Protein AF-0000000084341603 (afdb_homodimer)

Radius of gyration: 20.17 Å; Cα contacts (8 Å, |Δi|>4): 749; chains: 2; bounding box: 45×71×49 Å

Solvent-accessible surface area (backbone atoms only — not comparable to full-atom values): 16277 Å² total; per-residue (Å²): 129,76,75,83,74,73,75,89,76,68,25,44,32,29,79,74,38,43,64,69,41,69,53,69,41,72,71,48,67,40,41,67,65,55,53,53,49,48,29,68,70,27,48,45,77,47,55,56,56,71,34,63,64,50,15,45,74,72,68,41,97,49,43,42,48,58,64,64,56,54,49,42,38,48,51,6,40,51,51,66,68,34,54,38,40,92,20,58,73,45,71,46,32,33,40,35,36,50,68,37,91,43,40,56,67,39,34,35,32,40,42,40,31,27,70,35,48,44,73,48,94,56,81,38,29,15,39,35,30,34,48,36,38,29,25,36,79,84,67,48,52,28,33,38,34,39,42,36,32,36,21,26,29,89,71,37,128,128,76,76,84,74,72,74,89,77,68,25,45,32,31,78,74,38,43,64,70,41,68,54,68,42,72,70,49,66,41,42,67,66,56,54,52,50,49,29,69,71,28,48,47,77,47,54,54,56,71,33,63,64,51,15,45,74,72,69,43,98,50,44,42,49,57,64,64,56,54,50,41,39,49,50,6,40,52,51,65,67,34,54,39,39,94,19,59,73,44,71,46,32,32,41,36,37,49,68,40,90,44,40,56,66,39,33,36,32,40,42,39,32,27,71,35,49,44,72,49,95,56,82,38,30,15,38,35,28,32,48,34,37,30,25,37,80,85,67,49,53,27,33,38,34,39,41,35,32,36,21,27,28,90,71,38,128

InterPro domains:
  IPR029069 HotDog domain superfamily [SSF54637] (11-155)
  IPR039569 FAS1-like, dehydratase domain region [PF13452] (19-144)
  IPR052342 Mesaconyl-CoA Hydratase/Beta-methylmalyl-CoA Dehydratase [PTHR43664] (10-151)

Structure (mmCIF, N/CA/C/O backbone):
data_AF-0000000084341603-model_v1
#
loop_
_entity.id
_entity.type
_entity.pdbx_description
1 polymer 'Acyl dehydratase'
#
loop_
_atom_site.group_PDB
_atom_site.id
_atom_site.type_symbol
_atom_site.label_atom_id
_atom_site.label_alt_id
_atom_site.label_comp_id
_atom_site.label_asym_id
_atom_site.label_entity_id
_atom_site.label_seq_id
_atom_site.pdbx_PDB_ins_code
_atom_site.Cartn_x
_atom_site.Cartn_y
_atom_site.Cartn_z
_atom_site.occupancy
_atom_site.B_iso_or_equiv
_atom_site.auth_seq_id
_atom_site.auth_comp_id
_atom_site.auth_asym_id
_atom_site.auth_atom_id
_atom_site.pdbx_PDB_model_num
ATOM 1 N N . MET A 1 1 ? 3.973 39.594 4.574 1 38.72 1 MET A N 1
ATOM 2 C CA . MET A 1 1 ? 2.545 39.75 4.848 1 38.72 1 MET A CA 1
ATOM 3 C C . MET A 1 1 ? 1.809 38.438 4.621 1 38.72 1 MET A C 1
ATOM 5 O O . MET A 1 1 ? 2.021 37.75 3.609 1 38.72 1 MET A O 1
ATOM 9 N N . SER A 1 2 ? 1.443 37.688 5.637 1 49.09 2 SER A N 1
ATOM 10 C CA . SER A 1 2 ? 0.646 36.438 5.617 1 49.09 2 SER A CA 1
ATOM 11 C C . SER A 1 2 ? -0.543 36.594 4.672 1 49.09 2 SER A C 1
ATOM 13 O O . SER A 1 2 ? -1.309 37.562 4.758 1 49.09 2 SER A O 1
ATOM 15 N N . SER A 1 3 ? -0.569 36.438 3.438 1 59.69 3 SER A N 1
ATOM 16 C CA . SER A 1 3 ? -1.76 36.75 2.652 1 59.69 3 SER A CA 1
ATOM 17 C C . SER A 1 3 ? -3.031 36.375 3.406 1 59.69 3 SER A C 1
ATOM 19 O O . SER A 1 3 ? -3.027 35.438 4.219 1 59.69 3 SER A O 1
ATOM 21 N N . GLY A 1 4 ? -3.633 37.406 3.977 1 69.31 4 GLY A N 1
ATOM 22 C CA . GLY A 1 4 ? -4.797 37.594 4.832 1 69.31 4 GLY A CA 1
ATOM 23 C C . GLY A 1 4 ? -5.895 36.594 4.543 1 69.31 4 GLY A C 1
ATOM 24 O O . GLY A 1 4 ? -6.844 36.438 5.32 1 69.31 4 GLY A O 1
ATOM 25 N N . VAL A 1 5 ? -5.906 36.031 3.33 1 84.5 5 VAL A N 1
ATOM 26 C CA . VAL A 1 5 ? -7.047 35.125 3.102 1 84.5 5 VAL A CA 1
ATOM 27 C C . VAL A 1 5 ? -6.691 33.719 3.508 1 84.5 5 VAL A C 1
ATOM 29 O O . VAL A 1 5 ? -5.82 33.094 2.898 1 84.5 5 VAL A O 1
ATOM 32 N N . PRO A 1 6 ? -7.199 33.156 4.527 1 82 6 PRO A N 1
ATOM 33 C CA . PRO A 1 6 ? -6.859 31.828 5.02 1 82 6 PRO A CA 1
ATOM 34 C C . PRO A 1 6 ? -7.449 30.703 4.156 1 82 6 PRO A C 1
ATOM 36 O O . PRO A 1 6 ? -8.406 30.938 3.416 1 82 6 PRO A O 1
ATOM 39 N N . HIS A 1 7 ? -6.754 29.547 4.172 1 83.56 7 HIS A N 1
ATOM 40 C CA . HIS A 1 7 ? -7.406 28.359 3.633 1 83.56 7 HIS A CA 1
ATOM 41 C C . HIS A 1 7 ? -8.664 28.016 4.426 1 83.56 7 HIS A C 1
ATOM 43 O O . HIS A 1 7 ? -8.711 28.219 5.641 1 83.56 7 HIS A O 1
ATOM 49 N N . LEU A 1 8 ? -9.594 27.484 3.689 1 84.38 8 LEU A N 1
ATOM 50 C CA . LEU A 1 8 ? -10.852 27.125 4.336 1 84.38 8 LEU A CA 1
ATOM 51 C C . LEU A 1 8 ? -10.672 25.953 5.293 1 84.38 8 LEU A C 1
ATOM 53 O O . LEU A 1 8 ? -11.188 25.969 6.41 1 84.38 8 LEU A O 1
ATOM 57 N N . ALA A 1 9 ? -9.984 24.891 4.746 1 81.5 9 ALA A N 1
ATOM 58 C CA . ALA A 1 9 ? -9.797 23.688 5.555 1 81.5 9 ALA A CA 1
ATOM 59 C C . ALA A 1 9 ? -8.383 23.625 6.121 1 81.5 9 ALA A C 1
ATOM 61 O O . ALA A 1 9 ? -7.414 23.906 5.418 1 81.5 9 ALA A O 1
ATOM 62 N N . LYS A 1 10 ? -8.359 23.484 7.465 1 85.06 10 LYS A N 1
ATOM 63 C CA . LYS A 1 10 ? -7.105 23.188 8.156 1 85.06 10 LYS A CA 1
ATOM 64 C C . LYS A 1 10 ? -7.18 21.828 8.867 1 85.06 10 LYS A C 1
ATOM 66 O O . LYS A 1 10 ? -8.133 21.562 9.602 1 85.06 10 LYS A O 1
ATOM 71 N N . GLY A 1 11 ? -6.277 21.031 8.547 1 93.06 11 GLY A N 1
ATOM 72 C CA . GLY A 1 11 ? -6.25 19.719 9.172 1 93.06 11 GLY A CA 1
ATOM 73 C C . GLY A 1 11 ? -6.102 19.781 10.68 1 93.06 11 GLY A C 1
ATOM 74 O O . GLY A 1 11 ? -5.93 20.859 11.25 1 93.06 11 GLY A O 1
ATOM 75 N N . LEU A 1 12 ? -6.301 18.734 11.281 1 95.62 12 LEU A N 1
ATOM 76 C CA . LEU A 1 12 ? -6.203 18.609 12.727 1 95.62 12 LEU A CA 1
ATOM 77 C C . LEU A 1 12 ? -4.766 18.328 13.156 1 95.62 12 LEU A C 1
ATOM 79 O O . LEU A 1 12 ? -4.027 17.641 12.445 1 95.62 12 LEU A O 1
ATOM 83 N N . THR A 1 13 ? -4.395 18.922 14.297 1 96.75 13 THR A N 1
ATOM 84 C CA . THR A 1 13 ? -3.139 18.516 14.914 1 96.75 13 THR A CA 1
ATOM 85 C C . THR A 1 13 ? -3.279 17.172 15.609 1 96.75 13 THR A C 1
ATOM 87 O O . THR A 1 13 ? -4.391 16.641 15.742 1 96.75 13 THR A O 1
ATOM 90 N N . TRP A 1 14 ? -2.082 16.594 15.984 1 97.19 14 TRP A N 1
ATOM 91 C CA . TRP A 1 14 ? -2.182 15.305 16.656 1 97.19 14 TRP A CA 1
ATOM 92 C C . TRP A 1 14 ? -2.963 15.43 17.969 1 97.19 14 TRP A C 1
ATOM 94 O O . TRP A 1 14 ? -3.711 14.523 18.328 1 97.19 14 TRP A O 1
ATOM 104 N N . GLU A 1 15 ? -2.891 16.562 18.672 1 97.31 15 GLU A N 1
ATOM 105 C CA . GLU A 1 15 ? -3.627 16.797 19.906 1 97.31 15 GLU A CA 1
ATOM 106 C C . GLU A 1 15 ? -5.133 16.797 19.672 1 97.31 15 GLU A C 1
ATOM 108 O O . GLU A 1 15 ? -5.91 16.422 20.547 1 97.31 15 GLU A O 1
ATOM 113 N N . ASP A 1 16 ? -5.531 17.188 18.547 1 97.44 16 ASP A N 1
ATOM 114 C CA . ASP A 1 16 ? -6.945 17.266 18.188 1 97.44 16 ASP A CA 1
ATOM 115 C C . ASP A 1 16 ? -7.504 15.898 17.828 1 97.44 16 ASP A C 1
ATOM 117 O O . ASP A 1 16 ? -8.695 15.766 17.516 1 97.44 16 ASP A O 1
ATOM 121 N N . GLN A 1 17 ? -6.707 14.906 17.797 1 98.06 17 GLN A N 1
ATOM 122 C CA . GLN A 1 17 ? -7.082 13.539 17.453 1 98.06 17 GLN A CA 1
ATOM 123 C C . GLN A 1 17 ? -6.793 12.586 18.609 1 98.06 17 GLN A C 1
ATOM 125 O O . GLN A 1 17 ? -5.965 11.688 18.484 1 98.06 17 GLN A O 1
ATOM 130 N N . PRO A 1 18 ? -7.492 12.742 19.734 1 98.12 18 PRO A N 1
ATOM 131 C CA . PRO A 1 18 ? -7.23 11.867 20.891 1 98.12 18 PRO A CA 1
ATOM 132 C C . PRO A 1 18 ? -7.605 10.414 20.609 1 98.12 18 PRO A C 1
ATOM 134 O O . PRO A 1 18 ? -8.398 10.133 19.703 1 98.12 18 PRO A O 1
ATOM 137 N N . VAL A 1 19 ? -7.016 9.539 21.391 1 98.56 19 VAL A N 1
ATOM 138 C CA . VAL A 1 19 ? -7.355 8.125 21.312 1 98.56 19 VAL A CA 1
ATOM 139 C C . VAL A 1 19 ? -8.867 7.945 21.391 1 98.56 19 VAL A C 1
ATOM 141 O O . VAL A 1 19 ? -9.523 8.539 22.25 1 98.56 19 VAL A O 1
ATOM 144 N N . GLY A 1 20 ? -9.445 7.238 20.453 1 98.44 20 GLY A N 1
ATOM 145 C CA . GLY A 1 20 ? -10.883 7.023 20.422 1 98.44 20 GLY A CA 1
ATOM 146 C C . GLY A 1 20 ? -11.602 7.93 19.438 1 98.44 20 GLY A C 1
ATOM 147 O O . GLY A 1 20 ? -12.758 7.691 19.094 1 98.44 20 GLY A O 1
ATOM 148 N N . PHE A 1 21 ? -10.945 8.961 18.969 1 98.19 21 PHE A N 1
ATOM 149 C CA . PHE A 1 21 ? -11.484 9.82 17.938 1 98.19 21 PHE A CA 1
ATOM 150 C C . PHE A 1 21 ? -11.805 9.016 16.672 1 98.19 21 PHE A C 1
ATOM 152 O O . PHE A 1 21 ? -10.977 8.219 16.219 1 98.19 21 PHE A O 1
ATOM 159 N N . ARG A 1 22 ? -13.078 9.18 16.141 1 98.5 22 ARG A N 1
ATOM 160 C CA . ARG A 1 22 ? -13.523 8.383 15 1 98.5 22 ARG A CA 1
ATOM 161 C C . ARG A 1 22 ? -14.141 9.266 13.922 1 98.5 22 ARG A C 1
ATOM 163 O O . ARG A 1 22 ? -14.758 10.289 14.227 1 98.5 22 ARG A O 1
ATOM 170 N N . PHE A 1 23 ? -14 8.844 12.664 1 98.5 23 PHE A N 1
ATOM 171 C CA . PHE A 1 23 ? -14.695 9.469 11.547 1 98.5 23 PHE A CA 1
ATOM 172 C C . PHE A 1 23 ? -14.812 8.508 10.367 1 98.5 23 PHE A C 1
ATOM 174 O O . PHE A 1 23 ? -14.219 7.43 10.383 1 98.5 23 PHE A O 1
ATOM 181 N N . ARG A 1 24 ? -15.656 8.836 9.438 1 98.5 24 ARG A N 1
ATOM 182 C CA . ARG A 1 24 ? -15.828 8.062 8.219 1 98.5 24 ARG A CA 1
ATOM 183 C C . ARG A 1 24 ? -15.602 8.93 6.984 1 98.5 24 ARG A C 1
ATOM 185 O O . ARG A 1 24 ? -15.82 10.141 7.023 1 98.5 24 ARG A O 1
ATOM 192 N N . THR A 1 25 ? -15.18 8.336 5.965 1 98.5 25 THR A N 1
ATOM 193 C CA . THR A 1 25 ? -15.008 9.047 4.699 1 98.5 25 THR A CA 1
ATOM 194 C C . THR A 1 25 ? -16.281 8.992 3.873 1 98.5 25 THR A C 1
ATOM 196 O O . THR A 1 25 ? -17.219 8.258 4.203 1 98.5 25 THR A O 1
ATOM 199 N N . PHE A 1 26 ? -16.312 9.859 2.805 1 97.75 26 PHE A N 1
ATOM 200 C CA . PHE A 1 26 ? -17.266 9.562 1.731 1 97.75 26 PHE A CA 1
ATOM 201 C C . PHE A 1 26 ? -16.906 8.25 1.041 1 97.75 26 PHE A C 1
ATOM 203 O O . PHE A 1 26 ? -15.859 7.66 1.324 1 97.75 26 PHE A O 1
ATOM 210 N N . ALA A 1 27 ? -17.844 7.785 0.184 1 98.38 27 ALA A N 1
ATOM 211 C CA . ALA A 1 27 ? -17.641 6.512 -0.503 1 98.38 27 ALA A CA 1
ATOM 212 C C . ALA A 1 27 ? -17.359 6.73 -1.986 1 98.38 27 ALA A C 1
ATOM 214 O O . ALA A 1 27 ? -17.688 7.777 -2.543 1 98.38 27 ALA A O 1
ATOM 215 N N . ARG A 1 28 ? -16.672 5.73 -2.586 1 98.06 28 ARG A N 1
ATOM 216 C CA . ARG A 1 28 ? -16.484 5.727 -4.031 1 98.06 28 ARG A CA 1
ATOM 217 C C . ARG A 1 28 ? -16.578 4.312 -4.594 1 98.06 28 ARG A C 1
ATOM 219 O O . ARG A 1 28 ? -16.234 3.342 -3.914 1 98.06 28 ARG A O 1
ATOM 226 N N . THR A 1 29 ? -17.031 4.254 -5.809 1 98.75 29 THR A N 1
ATOM 227 C CA . THR A 1 29 ? -17.047 2.986 -6.527 1 98.75 29 THR A CA 1
ATOM 228 C C . THR A 1 29 ? -15.742 2.764 -7.281 1 98.75 29 THR A C 1
ATOM 230 O O . THR A 1 29 ? -15.227 3.682 -7.922 1 98.75 29 THR A O 1
ATOM 233 N N . ILE A 1 30 ? -15.133 1.582 -7.125 1 98.44 30 ILE A N 1
ATOM 234 C CA . ILE A 1 30 ? -13.945 1.201 -7.891 1 98.44 30 ILE A CA 1
ATOM 235 C C . ILE A 1 30 ? -14.359 0.74 -9.289 1 98.44 30 ILE A C 1
ATOM 237 O O . ILE A 1 30 ? -15.109 -0.229 -9.43 1 98.44 30 ILE A O 1
ATOM 241 N N . THR A 1 31 ? -13.812 1.358 -10.266 1 97.69 31 THR A N 1
ATOM 242 C CA . THR A 1 31 ? -14.211 1.06 -11.641 1 97.69 31 THR A CA 1
ATOM 243 C C . THR A 1 31 ? -13.141 0.245 -12.352 1 97.69 31 THR A C 1
ATOM 245 O O . THR A 1 31 ? -12.031 0.078 -11.836 1 97.69 31 THR A O 1
ATOM 248 N N . GLU A 1 32 ? -13.578 -0.245 -13.555 1 95.81 32 GLU A N 1
ATOM 249 C CA . GLU A 1 32 ? -12.602 -0.92 -14.398 1 95.81 32 GLU A CA 1
ATOM 250 C C . GLU A 1 32 ? -11.477 0.029 -14.805 1 95.81 32 GLU A C 1
ATOM 252 O O . GLU A 1 32 ? -10.32 -0.385 -14.938 1 95.81 32 GLU A O 1
ATOM 257 N N . THR A 1 33 ? -11.828 1.276 -15.023 1 96.88 33 THR A N 1
ATOM 258 C CA . THR A 1 33 ? -10.828 2.281 -15.375 1 96.88 33 THR A CA 1
ATOM 259 C C . THR A 1 33 ? -9.789 2.416 -14.266 1 96.88 33 THR A C 1
ATOM 261 O O . THR A 1 33 ? -8.594 2.543 -14.547 1 96.88 33 THR A O 1
ATOM 264 N N . ASP A 1 34 ? -10.219 2.371 -13 1 97.38 34 ASP A N 1
ATOM 265 C CA . ASP A 1 34 ? -9.281 2.42 -11.883 1 97.38 34 ASP A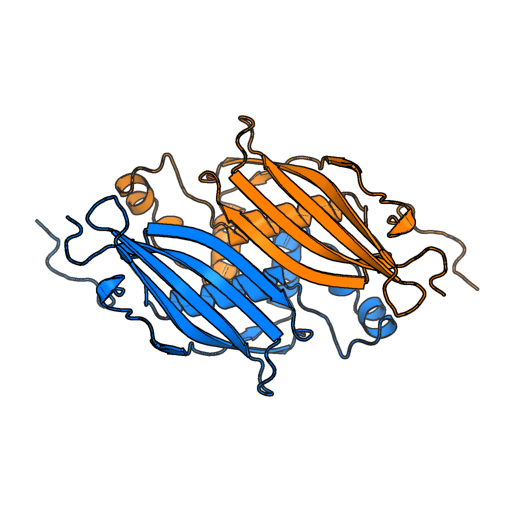 CA 1
ATOM 266 C C . ASP A 1 34 ? -8.281 1.271 -11.953 1 97.38 34 ASP A C 1
ATOM 268 O O . ASP A 1 34 ? -7.074 1.479 -11.789 1 97.38 34 ASP A O 1
ATOM 272 N N . LEU A 1 35 ? -8.781 0.099 -12.188 1 96.56 35 LEU A N 1
ATOM 273 C CA . LEU A 1 35 ? -7.945 -1.093 -12.25 1 96.56 35 LEU A CA 1
ATOM 274 C C . LEU A 1 35 ? -6.945 -0.996 -13.398 1 96.56 35 LEU A C 1
ATOM 276 O O . LEU A 1 35 ? -5.75 -1.221 -13.211 1 96.56 35 LEU A O 1
ATOM 280 N N . VAL A 1 36 ? -7.418 -0.621 -14.57 1 95.81 36 VAL A N 1
ATOM 281 C CA . VAL A 1 36 ? -6.562 -0.561 -15.75 1 95.81 36 VAL A CA 1
ATOM 282 C C . VAL A 1 36 ? -5.504 0.524 -15.57 1 95.81 36 VAL A C 1
ATOM 284 O O . VAL A 1 36 ? -4.34 0.328 -15.93 1 95.81 36 VAL A O 1
ATOM 287 N N . ASN A 1 37 ? -5.898 1.646 -15.031 1 96.75 37 ASN A N 1
ATOM 288 C CA . ASN A 1 37 ? -4.934 2.711 -14.766 1 96.75 37 ASN A CA 1
ATOM 289 C C . ASN A 1 37 ? -3.883 2.275 -13.75 1 96.75 37 ASN A C 1
ATOM 291 O O . ASN A 1 37 ? -2.709 2.629 -13.875 1 96.75 37 ASN A O 1
ATOM 295 N N . TYR A 1 38 ? -4.324 1.531 -12.766 1 97.06 38 TYR A N 1
ATOM 296 C CA . TYR A 1 38 ? -3.391 1.02 -11.766 1 97.06 38 TYR A CA 1
ATOM 297 C C . TYR A 1 38 ? -2.373 0.082 -12.406 1 97.06 38 TYR A C 1
ATOM 299 O O . TYR A 1 38 ? -1.177 0.163 -12.109 1 97.06 38 TYR A O 1
ATOM 307 N N . VAL A 1 39 ? -2.84 -0.785 -13.234 1 94.56 39 VAL A N 1
ATOM 308 C CA . VAL A 1 39 ? -1.968 -1.737 -13.914 1 94.56 39 VAL A CA 1
ATOM 309 C C . VAL A 1 39 ? -0.99 -0.989 -14.82 1 94.56 39 VAL A C 1
ATOM 311 O O . VAL A 1 39 ? 0.204 -1.297 -14.844 1 94.56 39 VAL A O 1
ATOM 314 N N . ALA A 1 40 ? -1.503 -0.004 -15.508 1 94.44 40 ALA A N 1
ATOM 315 C CA . ALA A 1 40 ? -0.654 0.792 -16.391 1 94.44 40 ALA A CA 1
ATOM 316 C C . ALA A 1 40 ? 0.406 1.55 -15.594 1 94.44 40 ALA A C 1
ATOM 318 O O . ALA A 1 40 ? 1.556 1.656 -16.031 1 94.44 40 ALA A O 1
ATOM 319 N N . LEU A 1 41 ? 0.017 2.02 -14.492 1 96.31 41 LEU A N 1
ATOM 320 C CA . LEU A 1 41 ? 0.896 2.807 -13.633 1 96.31 41 LEU A CA 1
ATOM 321 C C . LEU A 1 41 ? 1.973 1.927 -13 1 96.31 41 LEU A C 1
ATOM 323 O O . LEU A 1 41 ? 3.16 2.258 -13.055 1 96.31 41 LEU A O 1
ATOM 327 N N . SER A 1 42 ? 1.635 0.821 -12.461 1 95.38 42 SER A N 1
ATOM 328 C CA . SER A 1 42 ? 2.525 0.04 -11.609 1 95.38 42 SER A CA 1
ATOM 329 C C . SER A 1 42 ? 3.232 -1.053 -12.398 1 95.38 42 SER A C 1
ATOM 331 O O . SER A 1 42 ? 4.273 -1.561 -11.977 1 95.38 42 SER A O 1
ATOM 333 N N . GLY A 1 43 ? 2.602 -1.482 -13.516 1 92.81 43 GLY A N 1
ATOM 334 C CA . GLY A 1 43 ? 3.07 -2.668 -14.211 1 92.81 43 GLY A CA 1
ATOM 335 C C . GLY A 1 43 ? 2.664 -3.961 -13.531 1 92.81 43 GLY A C 1
ATOM 336 O O . GLY A 1 43 ? 3.258 -5.012 -13.781 1 92.81 43 GLY A O 1
ATOM 337 N N . PHE A 1 44 ? 1.751 -3.822 -12.688 1 92 44 PHE A N 1
ATOM 338 C CA . PHE A 1 44 ? 1.238 -4.988 -11.969 1 92 44 PHE A CA 1
ATOM 339 C C . PHE A 1 44 ? 0.306 -5.801 -12.867 1 92 44 PHE A C 1
ATOM 341 O O . PHE A 1 44 ? -0.916 -5.648 -12.789 1 92 44 PHE A O 1
ATOM 348 N N . CYS A 1 45 ? 0.85 -6.695 -13.641 1 84.62 45 CYS A N 1
ATOM 349 C CA . CYS A 1 45 ? 0.075 -7.453 -14.617 1 84.62 45 CYS A CA 1
ATOM 350 C C . CYS A 1 45 ? -0.126 -8.891 -14.156 1 84.62 45 CYS A C 1
ATOM 352 O O . CYS A 1 45 ? 0.279 -9.828 -14.844 1 84.62 45 CYS A O 1
ATOM 354 N N . GLY A 1 46 ? -0.81 -9.055 -13.07 1 84.5 46 GLY A N 1
ATOM 355 C CA . GLY A 1 46 ? -1.138 -10.398 -12.625 1 84.5 46 GLY A CA 1
ATOM 356 C C . GLY A 1 46 ? -2.377 -10.969 -13.297 1 84.5 46 GLY A C 1
ATOM 357 O O . GLY A 1 46 ? -3.404 -10.289 -13.383 1 84.5 46 GLY A O 1
ATOM 358 N N . PRO A 1 47 ? -2.316 -12.164 -13.797 1 82.69 47 PRO A N 1
ATOM 359 C CA . PRO A 1 47 ? -3.449 -12.758 -14.516 1 82.69 47 PRO A CA 1
ATOM 360 C C . PRO A 1 47 ? -4.734 -12.758 -13.695 1 82.69 47 PRO A C 1
ATOM 362 O O . PRO A 1 47 ? -5.828 -12.625 -14.25 1 82.69 47 PRO A O 1
ATOM 365 N N . LEU A 1 48 ? -4.602 -12.883 -12.414 1 82.44 48 LEU A N 1
ATOM 366 C CA . LEU A 1 48 ? -5.766 -12.891 -11.539 1 82.44 48 LEU A CA 1
ATOM 367 C C . LEU A 1 48 ? -6.523 -11.57 -11.633 1 82.44 48 LEU A C 1
ATOM 369 O O . LEU A 1 48 ? -7.746 -11.531 -11.461 1 82.44 48 LEU A O 1
ATOM 373 N N . PHE A 1 49 ? -5.844 -10.477 -11.93 1 85.94 49 PHE A N 1
ATOM 374 C CA . PHE A 1 49 ? -6.438 -9.148 -11.867 1 85.94 49 PHE A CA 1
ATOM 375 C C . PHE A 1 49 ? -6.742 -8.625 -13.273 1 85.94 49 PHE A C 1
ATOM 377 O O . PHE A 1 49 ? -7.629 -7.789 -13.445 1 85.94 49 PHE A O 1
ATOM 384 N N . TYR A 1 50 ? -6.066 -9.227 -14.203 1 84.75 50 TYR A N 1
ATOM 385 C CA . TYR A 1 50 ? -6.133 -8.609 -15.523 1 84.75 50 TYR A CA 1
ATOM 386 C C . TYR A 1 50 ? -6.914 -9.484 -16.5 1 84.75 50 TYR A C 1
ATOM 388 O O . TYR A 1 50 ? -7.465 -8.992 -17.484 1 84.75 50 TYR A O 1
ATOM 396 N N . ASP A 1 51 ? -6.941 -10.812 -16.281 1 85.5 51 ASP A N 1
ATOM 397 C CA . ASP A 1 51 ? -7.656 -11.773 -17.109 1 85.5 51 ASP A CA 1
ATOM 398 C C . ASP A 1 51 ? -8.945 -12.242 -16.438 1 85.5 51 ASP A C 1
ATOM 400 O O . ASP A 1 51 ? -8.906 -13.047 -15.5 1 85.5 51 ASP A O 1
ATOM 404 N N . ALA A 1 52 ? -10.094 -11.805 -16.922 1 87 52 ALA A N 1
ATOM 405 C CA . ALA A 1 52 ? -11.383 -12.102 -16.312 1 87 52 ALA A CA 1
ATOM 406 C C . ALA A 1 52 ? -11.617 -13.609 -16.234 1 87 52 ALA A C 1
ATOM 408 O O . ALA A 1 52 ? -12.25 -14.102 -15.305 1 87 52 ALA A O 1
ATOM 409 N N . ARG A 1 53 ? -11.148 -14.32 -17.203 1 86.88 53 ARG A N 1
ATOM 410 C CA . ARG A 1 53 ? -11.344 -15.766 -17.234 1 86.88 53 ARG A CA 1
A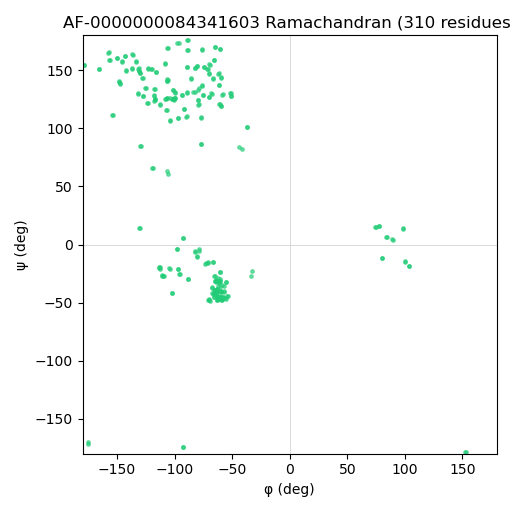TOM 411 C C . ARG A 1 53 ? -10.602 -16.453 -16.078 1 86.88 53 ARG A C 1
ATOM 413 O O . ARG A 1 53 ? -11.102 -17.422 -15.508 1 86.88 53 ARG A O 1
ATOM 420 N N . LYS A 1 54 ? -9.43 -15.93 -15.828 1 84.75 54 LYS A N 1
ATOM 421 C CA . LYS A 1 54 ? -8.641 -16.516 -14.75 1 84.75 54 LYS A CA 1
ATOM 422 C C . LYS A 1 54 ? -9.297 -16.281 -13.398 1 84.75 54 LYS A C 1
ATOM 424 O O . LYS A 1 54 ? -9.281 -17.172 -12.531 1 84.75 54 LYS A O 1
ATOM 429 N N . ALA A 1 55 ? -9.797 -15.094 -13.172 1 82.62 55 ALA A N 1
ATOM 430 C CA . ALA A 1 55 ? -10.508 -14.812 -11.93 1 82.62 55 ALA A CA 1
ATOM 431 C C . ALA A 1 55 ? -11.688 -15.758 -11.75 1 82.62 55 ALA A C 1
ATOM 433 O O . ALA A 1 55 ? -11.875 -16.328 -10.672 1 82.62 55 ALA A O 1
ATOM 434 N N . GLU A 1 56 ? -12.445 -15.953 -12.797 1 85.44 56 GLU A N 1
ATOM 435 C CA . GLU A 1 56 ? -13.594 -16.844 -12.766 1 85.44 56 GLU A CA 1
ATOM 436 C C . GLU A 1 56 ? -13.164 -18.281 -12.469 1 85.44 56 GLU A C 1
ATOM 438 O O . GLU A 1 56 ? -13.789 -18.969 -11.656 1 85.44 56 GLU A O 1
ATOM 443 N N . ALA A 1 57 ? -12.156 -18.656 -13.172 1 83.5 57 ALA A N 1
ATOM 444 C CA . ALA A 1 57 ? -11.648 -20.016 -13.008 1 83.5 57 ALA A CA 1
ATOM 445 C C . ALA A 1 57 ? -11.188 -20.266 -11.57 1 83.5 57 ALA A C 1
ATOM 447 O O . ALA A 1 57 ? -11.281 -21.375 -11.062 1 83.5 57 ALA A O 1
ATOM 448 N N . ALA A 1 58 ? -10.703 -19.203 -10.93 1 82 58 ALA A N 1
ATOM 449 C CA . ALA A 1 58 ? -10.227 -19.297 -9.555 1 82 58 ALA A CA 1
ATOM 450 C C . ALA A 1 58 ? -11.383 -19.219 -8.562 1 82 58 ALA A C 1
ATOM 452 O O . ALA A 1 58 ? -11.18 -19.344 -7.352 1 82 58 ALA A O 1
ATOM 453 N N . GLY A 1 59 ? -12.602 -18.953 -9.047 1 83.69 59 GLY A N 1
ATOM 454 C CA . GLY A 1 59 ? -13.773 -19 -8.188 1 83.69 59 GLY A CA 1
ATOM 455 C C . GLY A 1 59 ? -14.203 -17.625 -7.695 1 83.69 59 GLY A C 1
ATOM 456 O O . GLY A 1 59 ? -15 -17.531 -6.758 1 83.69 59 GLY A O 1
ATOM 457 N N . TYR A 1 60 ? -13.703 -16.641 -8.281 1 86.12 60 TYR A N 1
ATOM 458 C CA . TYR A 1 60 ? -14.078 -15.297 -7.852 1 86.12 60 TYR A CA 1
ATOM 459 C C . TYR A 1 60 ? -15.305 -14.805 -8.609 1 86.12 60 TYR A C 1
ATOM 461 O O . TYR A 1 60 ? -15.539 -15.203 -9.758 1 86.12 60 TYR A O 1
ATOM 469 N N . ALA A 1 61 ? -16.094 -13.914 -8 1 85.44 61 ALA A N 1
ATOM 470 C CA . ALA A 1 61 ? -17.391 -13.453 -8.516 1 85.44 61 ALA A CA 1
ATOM 471 C C . ALA A 1 61 ? -17.188 -12.383 -9.586 1 85.44 61 ALA A C 1
ATOM 473 O O . ALA A 1 61 ? -18.156 -11.984 -10.25 1 85.44 61 ALA A O 1
ATOM 474 N N . GLY A 1 62 ? -16.016 -11.891 -9.742 1 88 62 GLY A N 1
ATOM 475 C CA . GLY A 1 62 ? -15.711 -10.812 -10.68 1 88 62 GLY A CA 1
ATOM 476 C C . GLY A 1 62 ? -14.234 -10.484 -10.75 1 88 62 GLY A C 1
ATOM 477 O O . GLY A 1 62 ? -13.398 -11.25 -10.266 1 88 62 GLY A O 1
ATOM 478 N N . ARG A 1 63 ? -14.008 -9.375 -11.469 1 91.19 63 ARG A N 1
ATOM 479 C CA . ARG A 1 63 ? -12.625 -8.914 -11.555 1 91.19 63 ARG A CA 1
ATOM 480 C C . ARG A 1 63 ? -12.141 -8.375 -10.219 1 91.19 63 ARG A C 1
ATOM 482 O O . ARG A 1 63 ? -12.758 -7.488 -9.641 1 91.19 63 ARG A O 1
ATOM 489 N N . LEU A 1 64 ? -11.062 -8.883 -9.805 1 94.06 64 LEU A N 1
ATOM 490 C CA . LEU A 1 64 ? -10.516 -8.531 -8.5 1 94.06 64 LEU A CA 1
ATOM 491 C C . LEU A 1 64 ? -9.742 -7.223 -8.562 1 94.06 64 LEU A C 1
ATOM 493 O O . LEU A 1 64 ? -9.234 -6.848 -9.625 1 94.06 64 LEU A O 1
ATOM 497 N N . VAL A 1 65 ? -9.742 -6.613 -7.469 1 95.94 65 VAL A N 1
ATOM 498 C CA . VAL A 1 65 ? -8.938 -5.41 -7.258 1 95.94 65 VAL A CA 1
ATOM 499 C C . VAL A 1 65 ? -7.742 -5.734 -6.371 1 95.94 65 VAL A C 1
ATOM 501 O O . VAL A 1 65 ? -7.898 -6.273 -5.273 1 95.94 65 VAL A O 1
ATOM 504 N N . PRO A 1 66 ? -6.539 -5.418 -6.836 1 96.38 66 PRO A N 1
ATOM 505 C CA . PRO A 1 66 ? -5.359 -5.695 -6.008 1 96.38 66 PRO A CA 1
ATOM 506 C C . PRO A 1 66 ? -5.402 -4.977 -4.664 1 96.38 66 PRO A C 1
ATOM 508 O O . PRO A 1 66 ? -5.824 -3.816 -4.59 1 96.38 66 PRO A O 1
ATOM 511 N N . GLY A 1 67 ? -4.902 -5.629 -3.611 1 97 67 GLY A N 1
ATOM 512 C CA . GLY A 1 67 ? -4.93 -5.074 -2.268 1 97 67 GLY A CA 1
ATOM 513 C C . GLY A 1 67 ? -4.242 -3.727 -2.164 1 97 67 GLY A C 1
ATOM 514 O O . GLY A 1 67 ? -4.715 -2.836 -1.455 1 97 67 GLY A O 1
ATOM 515 N N . VAL A 1 68 ? -3.148 -3.586 -2.826 1 97.81 68 VAL A N 1
ATOM 516 C CA . VAL A 1 68 ? -2.396 -2.336 -2.766 1 97.81 68 VAL A CA 1
ATOM 517 C C . VAL A 1 68 ? -3.193 -1.22 -3.438 1 97.81 68 VAL A C 1
ATOM 519 O O . VAL A 1 68 ? -3.148 -0.067 -3 1 97.81 68 VAL A O 1
ATOM 522 N N . LEU A 1 69 ? -3.9 -1.53 -4.512 1 98 69 LEU A N 1
ATOM 523 C CA . LEU A 1 69 ? -4.789 -0.535 -5.102 1 98 69 LEU A CA 1
ATOM 524 C C . LEU A 1 69 ? -5.883 -0.129 -4.121 1 98 69 LEU A C 1
ATOM 526 O O . LEU A 1 69 ? -6.176 1.059 -3.969 1 98 69 LEU A O 1
ATOM 530 N N . THR A 1 70 ? -6.52 -1.105 -3.484 1 98.5 70 THR A N 1
ATOM 531 C CA . THR A 1 70 ? -7.527 -0.806 -2.475 1 98.5 70 THR A CA 1
ATOM 532 C C . THR A 1 70 ? -6.957 0.118 -1.4 1 98.5 70 THR A C 1
ATOM 534 O O . THR A 1 70 ? -7.605 1.091 -1.006 1 98.5 70 THR A O 1
ATOM 537 N N . LEU A 1 71 ? -5.75 -0.194 -0.976 1 98.62 71 LEU A N 1
ATOM 538 C CA . LEU A 1 71 ? -5.07 0.628 0.02 1 98.62 71 LEU A CA 1
ATOM 539 C C . LEU A 1 71 ? -4.867 2.049 -0.495 1 98.62 71 LEU A C 1
ATOM 541 O O . LEU A 1 71 ? -5.094 3.018 0.234 1 98.62 71 LEU A O 1
ATOM 545 N N . ALA A 1 72 ? -4.43 2.162 -1.703 1 98.31 72 ALA A N 1
ATOM 546 C CA . ALA A 1 72 ? -4.191 3.469 -2.311 1 98.31 72 ALA A CA 1
ATOM 547 C C . ALA A 1 72 ? -5.469 4.297 -2.346 1 98.31 72 ALA A C 1
ATOM 549 O O . ALA A 1 72 ? -5.461 5.48 -1.991 1 98.31 72 ALA A O 1
ATOM 550 N N . LEU A 1 73 ? -6.527 3.703 -2.791 1 98.62 73 LEU A N 1
ATOM 551 C CA . LEU A 1 73 ? -7.812 4.395 -2.869 1 98.62 73 LEU A CA 1
ATOM 552 C C . LEU A 1 73 ? -8.312 4.77 -1.478 1 98.62 73 LEU A C 1
ATOM 554 O O . LEU A 1 73 ? -8.852 5.863 -1.281 1 98.62 73 LEU A O 1
ATOM 558 N N . ALA A 1 74 ? -8.141 3.879 -0.526 1 98.69 74 ALA A N 1
ATOM 559 C CA . ALA A 1 74 ? -8.539 4.148 0.854 1 98.69 74 ALA A CA 1
ATOM 560 C C . ALA A 1 74 ? -7.789 5.355 1.413 1 98.69 74 ALA A C 1
ATOM 562 O O . ALA A 1 74 ? -8.391 6.234 2.033 1 98.69 74 ALA A O 1
ATOM 563 N N . GLU A 1 75 ? -6.531 5.383 1.171 1 97.81 75 GLU A N 1
ATOM 564 C CA . GLU A 1 75 ? -5.742 6.516 1.64 1 97.81 75 GLU A CA 1
ATOM 565 C C . GLU A 1 75 ? -6.184 7.812 0.966 1 97.81 75 GLU A C 1
ATOM 567 O O . GLU A 1 75 ? -6.207 8.875 1.598 1 97.81 75 GLU A O 1
ATOM 572 N N . GLY A 1 76 ? -6.48 7.703 -0.323 1 97.5 76 GLY A N 1
ATOM 573 C CA . GLY A 1 76 ? -7.047 8.867 -0.99 1 97.5 76 GLY A CA 1
ATOM 574 C C . GLY A 1 76 ? -8.305 9.383 -0.315 1 97.5 76 GLY A C 1
ATOM 575 O O . GLY A 1 76 ? -8.453 10.594 -0.117 1 97.5 76 GLY A O 1
ATOM 576 N N . LEU A 1 77 ? -9.195 8.523 0.016 1 98.06 77 LEU A N 1
ATOM 577 C CA . LEU A 1 77 ? -10.43 8.891 0.692 1 98.06 77 LEU A CA 1
ATOM 578 C C . LEU A 1 77 ? -10.141 9.562 2.031 1 98.06 77 LEU A C 1
ATOM 580 O O . LEU A 1 77 ? -10.789 10.547 2.391 1 98.06 77 LEU A O 1
ATOM 584 N N . VAL A 1 78 ? -9.172 9.062 2.793 1 97.88 78 VAL A N 1
ATOM 585 C CA . VAL A 1 78 ? -8.836 9.617 4.102 1 97.88 78 VAL A CA 1
ATOM 586 C C . VAL A 1 78 ? -8.281 11.031 3.939 1 97.88 78 VAL A C 1
ATOM 588 O O . VAL A 1 78 ? -8.695 11.953 4.645 1 97.88 78 VAL A O 1
ATOM 591 N N . VAL A 1 79 ? -7.406 11.203 2.994 1 95.38 79 VAL A N 1
ATOM 592 C CA . VAL A 1 79 ? -6.789 12.508 2.783 1 95.38 79 VAL A CA 1
ATOM 593 C C . VAL A 1 79 ? -7.852 13.516 2.352 1 95.38 79 VAL A C 1
ATOM 595 O O . VAL A 1 79 ? -7.789 14.688 2.727 1 95.38 79 VAL A O 1
ATOM 598 N N . GLN A 1 80 ? -8.82 13.078 1.676 1 95.06 80 GLN A N 1
ATOM 599 C CA . GLN A 1 80 ? -9.867 13.945 1.142 1 95.06 80 GLN A CA 1
ATOM 600 C C . GLN A 1 80 ? -10.773 14.469 2.254 1 95.06 80 GLN A C 1
ATOM 602 O O . GLN A 1 80 ? -11.539 15.406 2.049 1 95.06 80 GLN A O 1
ATOM 607 N N . THR A 1 81 ? -10.727 13.867 3.438 1 95.75 81 THR A N 1
ATOM 608 C CA . THR A 1 81 ? -11.5 14.375 4.562 1 95.75 81 THR A CA 1
ATOM 609 C C . THR A 1 81 ? -10.883 15.664 5.105 1 95.75 81 THR A C 1
ATOM 611 O O . THR A 1 81 ? -11.484 16.344 5.934 1 95.75 81 THR A O 1
ATOM 614 N N . ASN A 1 82 ? -9.656 15.961 4.762 1 93.19 82 ASN A N 1
ATOM 615 C CA . ASN A 1 82 ? -8.867 17.109 5.211 1 93.19 82 ASN A CA 1
ATOM 616 C C . ASN A 1 82 ? -8.398 16.938 6.652 1 93.19 82 ASN A C 1
ATOM 618 O O . ASN A 1 82 ? -7.992 17.906 7.297 1 93.19 82 ASN A O 1
ATOM 622 N N . VAL A 1 83 ? -8.477 15.773 7.168 1 94.88 83 VAL A N 1
ATOM 623 C CA . VAL A 1 83 ? -8.125 15.539 8.562 1 94.88 83 VAL A CA 1
ATOM 624 C C . VAL A 1 83 ? -6.664 15.906 8.805 1 94.88 83 VAL A C 1
ATOM 626 O O . VAL A 1 83 ? -6.281 16.266 9.922 1 94.88 83 VAL A O 1
ATOM 629 N N . MET A 1 84 ? -5.91 15.875 7.758 1 92.69 84 MET A N 1
ATOM 630 C CA . MET A 1 84 ? -4.484 16.125 7.953 1 92.69 84 MET A CA 1
ATOM 631 C C . MET A 1 84 ? -3.973 17.172 6.973 1 92.69 84 MET A C 1
ATOM 633 O O . MET A 1 84 ? -2.773 17.234 6.691 1 92.69 84 MET A O 1
ATOM 637 N N . THR A 1 85 ? -4.789 17.859 6.344 1 90.19 85 THR A N 1
ATOM 638 C CA . THR A 1 85 ? -4.391 18.891 5.398 1 90.19 85 THR A CA 1
ATOM 639 C C . THR A 1 85 ? -3.551 19.969 6.09 1 90.19 85 THR A C 1
ATOM 641 O O . THR A 1 85 ? -4.016 20.609 7.031 1 90.19 85 THR A O 1
ATOM 644 N N . GLY A 1 86 ? -2.33 20.094 5.598 1 87.44 86 GLY A N 1
ATOM 645 C CA . GLY A 1 86 ? -1.458 21.109 6.156 1 87.44 86 GLY A CA 1
ATOM 646 C C . GLY A 1 86 ? -0.805 20.688 7.461 1 87.44 86 GLY A C 1
ATOM 647 O O . GLY A 1 86 ? 0.072 21.391 7.977 1 87.44 86 GLY A O 1
ATOM 648 N N . THR A 1 87 ? -1.275 19.641 7.996 1 91.69 87 THR A N 1
ATOM 649 C CA . THR A 1 87 ? -0.739 19.219 9.289 1 91.69 87 THR A CA 1
ATOM 650 C C . THR A 1 87 ? 0.024 17.906 9.156 1 91.69 87 THR A C 1
ATOM 652 O O . THR A 1 87 ? 0.78 17.531 10.055 1 91.69 87 THR A O 1
ATOM 655 N N . GLY A 1 88 ? -0.243 17.188 8.094 1 91.56 88 GLY A N 1
ATOM 656 C CA . GLY A 1 88 ? 0.502 15.961 7.863 1 91.56 88 GLY A CA 1
ATOM 657 C C . GLY A 1 88 ? 1.964 16.203 7.539 1 91.56 88 GLY A C 1
ATOM 658 O O . GLY A 1 88 ? 2.285 16.984 6.645 1 91.56 88 GLY A O 1
ATOM 659 N N . LEU A 1 89 ? 2.842 15.523 8.234 1 89.25 89 LEU A N 1
ATOM 660 C CA . LEU A 1 89 ? 4.277 15.703 8.039 1 89.25 89 LEU A CA 1
ATOM 661 C C . LEU A 1 89 ? 4.891 14.477 7.359 1 89.25 89 LEU A C 1
ATOM 663 O O . LEU A 1 89 ? 5.941 14.578 6.727 1 89.25 89 LEU A O 1
ATOM 667 N N . GLY A 1 90 ? 4.199 13.32 7.609 1 90.69 90 GLY A N 1
ATOM 668 C CA . GLY A 1 90 ? 4.77 12.133 7.004 1 90.69 90 GLY A CA 1
ATOM 669 C C . GLY A 1 90 ? 3.953 10.883 7.27 1 90.69 90 GLY A C 1
ATOM 670 O O . GLY A 1 90 ? 3.197 10.82 8.242 1 90.69 90 GLY A O 1
ATOM 671 N N . PHE A 1 91 ? 4.082 9.945 6.402 1 93.94 91 PHE A N 1
ATOM 672 C CA . PHE A 1 91 ? 3.578 8.578 6.504 1 93.94 91 PHE A CA 1
ATOM 673 C C . PHE A 1 91 ? 4.715 7.598 6.754 1 93.94 91 PHE A C 1
ATOM 675 O O . PHE A 1 91 ? 5.617 7.461 5.926 1 93.94 91 PHE A O 1
ATOM 682 N N . LEU A 1 92 ? 4.754 6.93 7.875 1 96.06 92 LEU A N 1
ATOM 683 C CA . LEU A 1 92 ? 5.93 6.18 8.305 1 96.06 92 LEU A CA 1
ATOM 684 C C . LEU A 1 92 ? 5.797 4.707 7.934 1 96.06 92 LEU A C 1
ATOM 686 O O . LEU A 1 92 ? 6.789 3.973 7.934 1 96.06 92 LEU A O 1
ATOM 690 N N . GLY A 1 93 ? 4.602 4.242 7.715 1 97.75 93 GLY A N 1
ATOM 691 C CA . GLY A 1 93 ? 4.344 2.855 7.367 1 97.75 93 GLY A CA 1
ATOM 692 C C . GLY A 1 93 ? 2.965 2.383 7.789 1 97.75 93 GLY A C 1
ATOM 693 O O . GLY A 1 93 ? 2.172 3.16 8.328 1 97.75 93 GLY A O 1
ATOM 694 N N . ALA A 1 94 ? 2.711 1.124 7.508 1 98.5 94 ALA A N 1
ATOM 695 C CA . A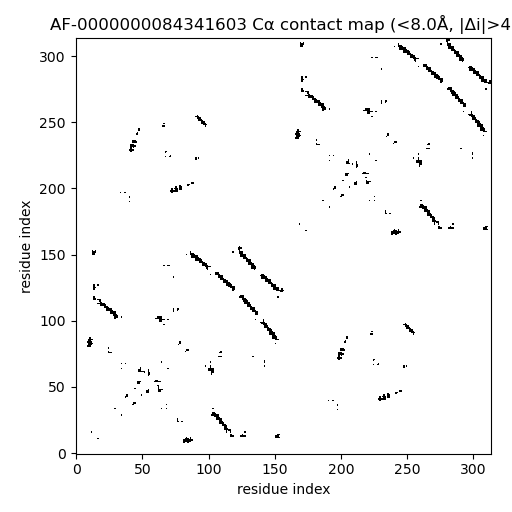LA A 1 94 ? 1.441 0.518 7.898 1 98.5 94 ALA A CA 1
ATOM 696 C C . ALA A 1 94 ? 1.503 -1.003 7.789 1 98.5 94 ALA A C 1
ATOM 698 O O . ALA A 1 94 ? 2.279 -1.544 7 1 98.5 94 ALA A O 1
ATOM 699 N N . GLN A 1 95 ? 0.721 -1.604 8.625 1 98.44 95 GLN A N 1
ATOM 700 C CA . GLN A 1 95 ? 0.319 -2.992 8.43 1 98.44 95 GLN A CA 1
ATOM 701 C C . GLN A 1 95 ? -1.077 -3.078 7.816 1 98.44 95 GLN A C 1
ATOM 703 O O . GLN A 1 95 ? -2.012 -2.438 8.305 1 98.44 95 GLN A O 1
ATOM 708 N N . PHE A 1 96 ? -1.178 -3.805 6.707 1 98.44 96 PHE A N 1
ATOM 709 C CA . PHE A 1 96 ? -2.52 -3.98 6.16 1 98.44 96 PHE A CA 1
ATOM 710 C C . PHE A 1 96 ? -2.799 -5.449 5.875 1 98.44 96 PHE A C 1
ATOM 712 O O . PHE A 1 96 ? -1.886 -6.211 5.547 1 98.44 96 PHE A O 1
ATOM 719 N N . ASP A 1 97 ? -4.039 -5.828 6.027 1 98.56 97 ASP A N 1
ATOM 720 C CA . ASP A 1 97 ? -4.547 -7.18 5.801 1 98.56 97 ASP A CA 1
ATOM 721 C C . ASP A 1 97 ? -5.75 -7.164 4.859 1 98.56 97 ASP A C 1
ATOM 723 O O . ASP A 1 97 ? -6.695 -6.402 5.062 1 98.56 97 ASP A O 1
ATOM 727 N N . VAL A 1 98 ? -5.605 -8 3.855 1 97.88 98 VAL A N 1
ATOM 728 C CA . VAL A 1 98 ? -6.777 -8.211 3.012 1 97.88 98 VAL A CA 1
ATOM 729 C C . VAL A 1 98 ? -7.734 -9.188 3.697 1 97.88 98 VAL A C 1
ATOM 731 O O . VAL A 1 98 ? -7.379 -10.336 3.965 1 97.88 98 VAL A O 1
ATOM 734 N N . ARG A 1 99 ? -8.922 -8.742 3.947 1 98.06 99 ARG A N 1
ATOM 735 C CA . ARG A 1 99 ? -9.844 -9.539 4.746 1 98.06 99 ARG A CA 1
ATOM 736 C C . ARG A 1 99 ? -10.867 -10.242 3.861 1 98.06 99 ARG A C 1
ATOM 738 O O . ARG A 1 99 ? -11.242 -11.383 4.129 1 98.06 99 ARG A O 1
ATOM 745 N N . HIS A 1 100 ? -11.359 -9.578 2.895 1 96.88 100 HIS A N 1
ATOM 746 C CA . HIS A 1 100 ? -12.266 -10.086 1.867 1 96.88 100 HIS A CA 1
ATOM 747 C C . HIS A 1 100 ? -11.867 -9.578 0.486 1 96.88 100 HIS A C 1
ATOM 749 O O . HIS A 1 100 ? -11.258 -8.516 0.364 1 96.88 100 HIS A O 1
ATOM 755 N N . PRO A 1 101 ? -12.195 -10.391 -0.525 1 95 101 PRO A N 1
ATOM 756 C CA . PRO A 1 101 ? -11.898 -9.891 -1.869 1 95 101 PRO A CA 1
ATOM 757 C C . PRO A 1 101 ? -12.648 -8.602 -2.197 1 95 101 PRO A C 1
ATOM 759 O O . PRO A 1 101 ? -13.805 -8.438 -1.799 1 95 101 PRO A O 1
ATOM 762 N N . CYS A 1 102 ? -11.969 -7.688 -2.807 1 96.38 102 CYS A N 1
ATOM 763 C CA . CYS A 1 102 ? -12.555 -6.484 -3.385 1 96.38 102 CYS A CA 1
ATOM 764 C C . CYS A 1 102 ? -12.703 -6.621 -4.895 1 96.38 102 CYS A C 1
ATOM 766 O O . CYS A 1 102 ? -11.789 -7.094 -5.574 1 96.38 102 CYS A O 1
ATOM 768 N N . TYR A 1 103 ? -13.875 -6.266 -5.453 1 96.38 103 TYR A N 1
ATOM 769 C CA . TYR A 1 103 ? -14.148 -6.449 -6.875 1 96.38 103 TYR A CA 1
ATOM 770 C C . TYR A 1 103 ? -14.352 -5.105 -7.566 1 96.38 103 TYR A C 1
ATOM 772 O O . TYR A 1 103 ? -14.781 -4.133 -6.938 1 96.38 103 TYR A O 1
ATOM 780 N N . VAL A 1 104 ? -13.945 -5.125 -8.859 1 96.56 104 VAL A N 1
ATOM 781 C CA . VAL A 1 104 ? -14.398 -4.012 -9.695 1 96.56 104 VAL A CA 1
ATOM 782 C C . VAL A 1 104 ? -15.914 -3.861 -9.57 1 96.56 104 VAL A C 1
ATOM 784 O O . VAL A 1 104 ? -16.656 -4.844 -9.656 1 96.56 104 VAL A O 1
ATOM 787 N N . GLY A 1 105 ? -16.359 -2.627 -9.305 1 97.5 105 GLY A N 1
ATOM 788 C CA . GLY A 1 105 ? -17.781 -2.371 -9.094 1 97.5 105 GLY A CA 1
ATOM 789 C C . GLY A 1 105 ? -18.141 -2.176 -7.633 1 97.5 105 GLY A C 1
ATOM 790 O O . GLY A 1 105 ? -19.203 -1.644 -7.316 1 97.5 105 GLY A O 1
ATOM 791 N N . ASP A 1 106 ? -17.281 -2.607 -6.711 1 98 106 ASP A N 1
ATOM 792 C CA . ASP A 1 106 ? -17.547 -2.379 -5.293 1 98 106 ASP A CA 1
ATOM 793 C C . ASP A 1 106 ? -17.484 -0.89 -4.953 1 98 106 ASP A C 1
ATOM 795 O O . ASP A 1 106 ? -16.656 -0.156 -5.508 1 98 106 ASP A O 1
ATOM 799 N N . THR A 1 107 ? -18.344 -0.448 -4.07 1 98.81 107 THR A N 1
ATOM 800 C CA . THR A 1 107 ? -18.266 0.878 -3.465 1 98.81 107 THR A CA 1
ATOM 801 C C . THR A 1 107 ? -17.656 0.802 -2.066 1 98.81 107 THR A C 1
ATOM 803 O O . THR A 1 107 ? -18.141 0.058 -1.213 1 98.81 107 THR A O 1
ATOM 806 N N . ILE A 1 108 ?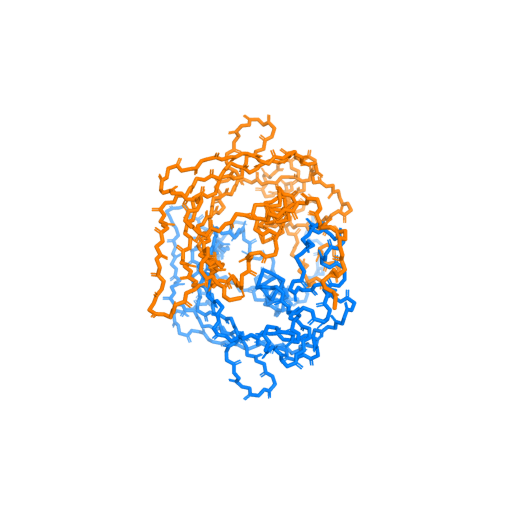 -16.531 1.62 -1.854 1 98.81 108 ILE A N 1
ATOM 807 C CA . ILE A 1 108 ? -15.836 1.455 -0.584 1 98.81 108 ILE A CA 1
ATOM 808 C C . ILE A 1 108 ? -15.852 2.773 0.185 1 98.81 108 ILE A C 1
ATOM 810 O O . ILE A 1 108 ? -15.953 3.848 -0.413 1 98.81 108 ILE A O 1
ATOM 814 N N . GLU A 1 109 ? -15.82 2.717 1.469 1 98.88 109 GLU A N 1
ATOM 815 C CA . GLU A 1 109 ? -15.555 3.801 2.408 1 98.88 109 GLU A CA 1
ATOM 816 C C . GLU A 1 109 ? -14.617 3.35 3.521 1 98.88 109 GLU A C 1
ATOM 818 O O . GLU A 1 109 ? -14.398 2.15 3.707 1 98.88 109 GLU A O 1
ATOM 823 N N . VAL A 1 110 ? -14.055 4.289 4.219 1 98.88 110 VAL A N 1
ATOM 824 C CA . VAL A 1 110 ? -13.117 3.969 5.293 1 98.88 110 VAL A CA 1
ATOM 825 C C . VAL A 1 110 ? -13.664 4.48 6.625 1 98.88 110 VAL A C 1
ATOM 827 O O . VAL A 1 110 ? -14.102 5.629 6.723 1 98.88 110 VAL A O 1
ATOM 830 N N . VAL A 1 111 ? -13.703 3.641 7.582 1 98.94 111 VAL A N 1
ATOM 831 C CA . VAL A 1 111 ? -13.953 4.031 8.969 1 98.94 111 VAL A CA 1
ATOM 832 C C . VAL A 1 111 ? -12.641 4.066 9.742 1 98.94 111 VAL A C 1
ATOM 834 O O . VAL A 1 111 ? -11.922 3.064 9.805 1 98.94 111 VAL A O 1
ATOM 837 N N . VAL A 1 112 ? -12.383 5.223 10.352 1 98.81 112 VAL A N 1
ATOM 838 C CA . VAL A 1 112 ? -11.086 5.477 10.961 1 98.81 112 VAL A CA 1
ATOM 839 C C . VAL A 1 112 ? -11.25 5.68 12.469 1 98.81 112 VAL A C 1
ATOM 841 O O . VAL A 1 112 ? -12.164 6.387 12.906 1 98.81 112 VAL A O 1
ATOM 844 N N . GLU A 1 113 ? -10.375 5.016 13.211 1 98.88 113 GLU A N 1
ATOM 845 C CA . GLU A 1 113 ? -10.328 5.23 14.648 1 98.88 113 GLU A CA 1
ATOM 846 C C . GLU A 1 113 ? -8.891 5.453 15.125 1 98.88 113 GLU A C 1
ATOM 848 O O . GLU A 1 113 ? -8.008 4.648 14.836 1 98.88 113 GLU A O 1
ATOM 853 N N . VAL A 1 114 ? -8.68 6.512 15.898 1 98.88 114 VAL A N 1
ATOM 854 C CA . VAL A 1 114 ? -7.352 6.797 16.438 1 98.88 114 VAL A CA 1
ATOM 855 C C . VAL A 1 114 ? -7.051 5.844 17.594 1 98.88 114 VAL A C 1
ATOM 857 O O . VAL A 1 114 ? -7.836 5.738 18.547 1 98.88 114 VAL A O 1
ATOM 860 N N . THR A 1 115 ? -5.922 5.203 17.547 1 98.88 115 THR A N 1
ATOM 861 C CA . THR A 1 115 ? -5.555 4.227 18.562 1 98.88 115 THR A CA 1
ATOM 862 C C . THR A 1 115 ? -4.367 4.719 19.391 1 98.88 115 THR A C 1
ATOM 864 O O . THR A 1 115 ? -4.098 4.199 20.469 1 98.88 115 THR A O 1
ATOM 867 N N . GLU A 1 116 ? -3.631 5.629 18.875 1 98.75 116 GLU A N 1
ATOM 868 C CA . GLU A 1 116 ? -2.521 6.285 19.562 1 98.75 116 GLU A CA 1
ATOM 869 C C . GLU A 1 116 ? -2.355 7.727 19.094 1 98.75 116 GLU A C 1
ATOM 871 O O . GLU A 1 116 ? -2.535 8.023 17.906 1 98.75 116 GLU A O 1
ATOM 876 N N . SER A 1 117 ? -2.092 8.562 19.938 1 98.38 117 SER A N 1
ATOM 877 C CA . SER A 1 117 ? -1.826 9.977 19.688 1 98.38 117 SER A CA 1
ATOM 878 C C . SER A 1 117 ? -0.945 10.578 20.781 1 98.38 117 SER A C 1
ATOM 880 O O . SER A 1 117 ? -1.388 10.75 21.922 1 98.38 117 SER A O 1
ATOM 882 N N . ARG A 1 118 ? 0.274 10.914 20.375 1 97.81 118 ARG A N 1
ATOM 883 C CA . ARG A 1 118 ? 1.23 11.344 21.391 1 97.81 118 ARG A CA 1
ATOM 884 C C . ARG A 1 118 ? 2.322 12.211 20.766 1 97.81 118 ARG A C 1
ATOM 886 O O . ARG A 1 118 ? 2.617 12.102 19.578 1 97.81 118 ARG A O 1
ATOM 893 N N . PRO A 1 119 ? 2.986 13.016 21.609 1 96.12 119 PRO A N 1
ATOM 894 C CA . PRO A 1 119 ? 4.129 13.789 21.094 1 96.12 119 PRO A CA 1
ATOM 895 C C . PRO A 1 119 ? 5.344 12.906 20.797 1 96.12 119 PRO A C 1
ATOM 897 O O . PRO A 1 119 ? 5.5 11.844 21.391 1 96.12 119 PRO A O 1
ATOM 900 N N . THR A 1 120 ? 6.07 13.398 19.844 1 95.5 120 THR A N 1
ATOM 901 C CA . THR A 1 120 ? 7.379 12.789 19.656 1 95.5 120 THR A CA 1
ATOM 902 C C . THR A 1 120 ? 8.43 13.484 20.516 1 95.5 120 THR A C 1
ATOM 904 O O . THR A 1 120 ? 8.109 14.422 21.266 1 95.5 120 THR A O 1
ATOM 907 N N . SER A 1 121 ? 9.672 12.953 20.5 1 93.88 121 SER A N 1
ATOM 908 C CA . SER A 1 121 ? 10.758 13.594 21.234 1 93.88 121 SER A CA 1
ATOM 909 C C . SER A 1 121 ? 11.07 14.977 20.672 1 93.88 121 SER A C 1
ATOM 911 O O . SER A 1 121 ? 11.516 15.859 21.406 1 93.88 121 SER A O 1
ATOM 913 N N . LYS A 1 122 ? 10.883 15.148 19.391 1 91.06 122 LYS A N 1
ATOM 914 C CA . LYS A 1 122 ? 11.031 16.469 18.781 1 91.06 122 LYS A CA 1
ATOM 915 C C . LYS A 1 122 ? 9.797 17.328 19.016 1 91.06 122 LYS A C 1
ATOM 917 O O . LYS A 1 122 ? 8.672 16.875 18.781 1 91.06 122 LYS A O 1
ATOM 922 N N . PRO A 1 123 ? 10.055 18.5 19.406 1 89.06 123 PRO A N 1
ATOM 923 C CA . PRO A 1 123 ? 8.898 19.328 19.719 1 89.06 123 PRO A CA 1
ATOM 924 C C . PRO A 1 123 ? 8.094 19.719 18.484 1 89.06 123 PRO A C 1
ATOM 926 O O . PRO A 1 123 ? 8.617 19.688 17.359 1 89.06 123 PRO A O 1
ATOM 929 N N . GLY A 1 124 ? 6.809 20 18.656 1 92.5 124 GLY A N 1
ATOM 930 C CA . GLY A 1 124 ? 5.957 20.547 17.609 1 92.5 124 GLY A CA 1
ATOM 931 C C . GLY A 1 124 ? 5.371 19.5 16.688 1 92.5 124 GLY A C 1
ATOM 932 O O . GLY A 1 124 ? 4.797 19.812 15.648 1 92.5 124 GLY A O 1
ATOM 933 N N . ARG A 1 125 ? 5.617 18.25 17.062 1 94.75 125 ARG A N 1
ATOM 934 C CA . ARG A 1 125 ? 5.055 17.188 16.234 1 94.75 125 ARG A CA 1
ATOM 935 C C . ARG A 1 125 ? 4.645 15.984 17.078 1 94.75 125 ARG A C 1
ATOM 937 O O . ARG A 1 125 ? 5.047 15.875 18.25 1 94.75 125 ARG A O 1
ATOM 944 N N . GLY A 1 126 ? 3.746 15.188 16.562 1 97 126 GLY A N 1
ATOM 945 C CA . GLY A 1 126 ? 3.252 14 17.234 1 97 126 GLY A CA 1
ATOM 946 C C . GLY A 1 126 ? 2.99 12.836 16.297 1 97 126 GLY A C 1
ATOM 947 O O . GLY A 1 126 ? 2.977 13.008 15.086 1 97 126 GLY A O 1
ATOM 948 N N . LEU A 1 127 ? 2.908 11.727 16.938 1 98 127 LEU A N 1
ATOM 949 C CA . LEU A 1 127 ? 2.592 10.477 16.234 1 98 127 LEU A CA 1
ATOM 950 C C . LEU A 1 127 ? 1.118 10.125 16.406 1 98 127 LEU A C 1
ATOM 952 O O . LEU A 1 127 ? 0.591 10.164 17.531 1 98 127 LEU A O 1
ATOM 956 N N . VAL A 1 128 ? 0.518 9.82 15.289 1 98.44 128 VAL A N 1
ATOM 957 C CA .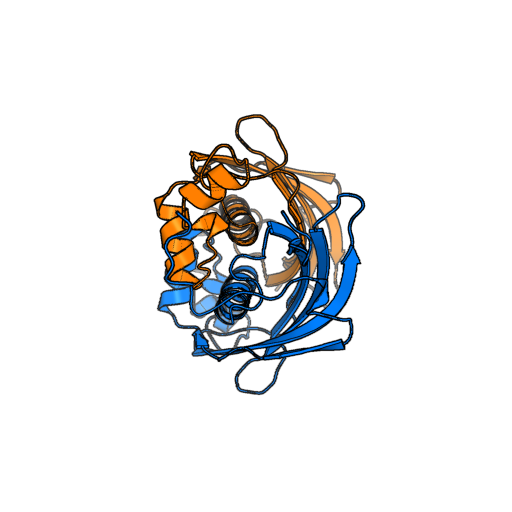 VAL A 1 128 ? -0.87 9.375 15.305 1 98.44 128 VAL A CA 1
ATOM 958 C C . VAL A 1 128 ? -0.978 8.008 14.625 1 98.44 128 VAL A C 1
ATOM 960 O O . VAL A 1 128 ? -0.562 7.84 13.477 1 98.44 128 VAL A O 1
ATOM 963 N N . LYS A 1 129 ? -1.483 7.008 15.367 1 98.75 129 LYS A N 1
ATOM 964 C CA . LYS A 1 129 ? -1.826 5.703 14.805 1 98.75 129 LYS A CA 1
ATOM 965 C C . LYS A 1 129 ? -3.338 5.527 14.703 1 98.75 129 LYS A C 1
ATOM 967 O O . LYS A 1 129 ? -4.078 5.941 15.602 1 98.75 129 LYS A O 1
ATOM 972 N N . THR A 1 130 ? -3.734 4.953 13.672 1 98.81 130 THR A N 1
ATOM 973 C CA . THR A 1 130 ? -5.164 4.719 13.508 1 98.81 130 THR A CA 1
ATOM 974 C C . THR A 1 130 ? -5.434 3.273 13.102 1 98.81 130 THR A C 1
ATOM 976 O O . THR A 1 130 ? -4.555 2.6 12.562 1 98.81 130 THR A O 1
ATOM 979 N N . HIS A 1 131 ? -6.582 2.781 13.469 1 98.88 131 HIS A N 1
ATOM 980 C CA . HIS A 1 131 ? -7.191 1.565 12.938 1 98.88 131 HIS A CA 1
ATOM 981 C C . HIS A 1 131 ? -8.203 1.887 11.836 1 98.88 131 HIS A C 1
ATOM 983 O O . HIS A 1 131 ? -9.273 2.436 12.117 1 98.88 131 HIS A O 1
ATOM 989 N N . ASN A 1 132 ? -7.855 1.562 10.617 1 98.94 132 ASN A N 1
ATOM 990 C CA . ASN A 1 132 ? -8.695 1.867 9.461 1 98.94 132 ASN A CA 1
ATOM 991 C C . ASN A 1 132 ? -9.344 0.61 8.898 1 98.94 132 ASN A C 1
ATOM 993 O O . ASN A 1 132 ? -8.656 -0.368 8.594 1 98.94 132 ASN A O 1
ATOM 997 N N . ARG A 1 133 ? -10.625 0.627 8.789 1 98.94 133 ARG A N 1
ATOM 998 C CA . ARG A 1 133 ? -11.383 -0.452 8.164 1 98.94 133 ARG A CA 1
ATOM 999 C C . ARG A 1 133 ? -12.023 0.009 6.863 1 98.94 133 ARG A C 1
ATOM 1001 O O . ARG A 1 133 ? -12.797 0.97 6.848 1 98.94 133 ARG A O 1
ATOM 1008 N N . VAL A 1 134 ? -11.68 -0.654 5.777 1 98.94 134 VAL A N 1
ATOM 1009 C CA . VAL A 1 134 ? -12.273 -0.375 4.473 1 98.94 134 VAL A CA 1
ATOM 1010 C C . VAL A 1 134 ? -13.484 -1.275 4.25 1 98.94 134 VAL A C 1
ATOM 1012 O O . VAL A 1 134 ? -13.344 -2.496 4.137 1 98.94 134 VAL A O 1
ATOM 1015 N N . LEU A 1 135 ? -14.602 -0.645 4.145 1 98.88 135 LEU A N 1
ATOM 1016 C CA . LEU A 1 135 ? -15.852 -1.377 3.996 1 98.88 135 LEU A CA 1
ATOM 1017 C C . LEU A 1 135 ? -16.375 -1.283 2.564 1 98.88 135 LEU A C 1
ATOM 1019 O O . LEU A 1 135 ? -16.25 -0.235 1.925 1 98.88 135 LEU A O 1
ATOM 1023 N N . ASN A 1 136 ? -16.953 -2.406 2.051 1 98.44 136 ASN A N 1
ATOM 1024 C CA . ASN A 1 136 ? -17.672 -2.328 0.779 1 98.44 136 ASN A CA 1
ATOM 1025 C C . ASN A 1 136 ? -19.156 -2.057 0.985 1 98.44 136 ASN A C 1
ATOM 1027 O O . ASN A 1 136 ? -19.594 -1.803 2.107 1 98.44 136 ASN A O 1
ATOM 1031 N N . GLN A 1 137 ? -19.953 -2.072 -0.092 1 98.25 137 GLN A N 1
ATOM 1032 C CA . GLN A 1 137 ? -21.359 -1.687 -0.065 1 98.25 137 GLN A CA 1
ATOM 1033 C C . GLN A 1 137 ? -22.188 -2.672 0.759 1 98.25 137 GLN A C 1
ATOM 1035 O O . GLN A 1 137 ? -23.328 -2.373 1.146 1 98.25 137 GLN A O 1
ATOM 1040 N N . HIS A 1 138 ? -21.672 -3.783 1.051 1 97.69 138 HIS A N 1
ATOM 1041 C CA . HIS A 1 138 ? -22.391 -4.801 1.812 1 97.69 138 HIS A CA 1
ATOM 1042 C C . HIS A 1 138 ? -22.016 -4.758 3.287 1 97.69 138 HIS A C 1
ATOM 1044 O O . HIS A 1 138 ? -22.5 -5.555 4.086 1 97.69 138 HIS A O 1
ATOM 1050 N N . GLY A 1 139 ? -21.078 -3.893 3.588 1 97.88 139 GLY A N 1
ATOM 1051 C CA . GLY A 1 139 ? -20.641 -3.766 4.969 1 97.88 139 GLY A CA 1
ATOM 1052 C C . GLY A 1 139 ? -19.5 -4.703 5.32 1 97.88 139 GLY A C 1
ATOM 1053 O O . GLY A 1 139 ? -19.078 -4.758 6.477 1 97.88 139 GLY A O 1
ATOM 1054 N N . ASP A 1 140 ? -18.969 -5.461 4.336 1 98.06 140 ASP A N 1
ATOM 1055 C CA . ASP A 1 140 ? -17.812 -6.324 4.562 1 98.06 140 ASP A CA 1
ATOM 1056 C C . ASP A 1 140 ? -16.516 -5.508 4.629 1 98.06 140 ASP A C 1
ATOM 1058 O O . ASP A 1 140 ? -16.328 -4.574 3.85 1 98.06 140 ASP A O 1
ATOM 1062 N N . VAL A 1 141 ? -15.641 -5.848 5.609 1 98.69 141 VAL A N 1
ATOM 1063 C CA . VAL A 1 141 ? -14.305 -5.262 5.648 1 98.69 141 VAL A CA 1
ATOM 1064 C C . VAL A 1 141 ? -13.414 -5.934 4.602 1 98.69 141 VAL A C 1
ATOM 1066 O O . VAL A 1 141 ? -13 -7.082 4.781 1 98.69 141 VAL A O 1
ATOM 1069 N N . VAL A 1 142 ? -13.094 -5.238 3.588 1 98.56 142 VAL A N 1
ATOM 1070 C CA . VAL A 1 142 ? -12.297 -5.836 2.523 1 98.56 142 VAL A CA 1
ATOM 1071 C C . VAL A 1 142 ? -10.812 -5.672 2.832 1 98.56 142 VAL A C 1
ATOM 1073 O O . VAL A 1 142 ? -9.992 -6.484 2.41 1 98.56 142 VAL A O 1
ATOM 1076 N N . LEU A 1 143 ? -10.492 -4.652 3.51 1 98.75 143 LEU A N 1
ATOM 1077 C CA . LEU A 1 143 ? -9.117 -4.375 3.908 1 98.75 143 LEU A CA 1
ATOM 1078 C C . LEU A 1 143 ? -9.07 -3.662 5.258 1 98.75 143 LEU A C 1
ATOM 1080 O O . LEU A 1 143 ? -9.898 -2.785 5.527 1 98.75 143 LEU A O 1
ATOM 1084 N N . GLU A 1 144 ? -8.172 -4.051 6.051 1 98.81 144 GLU A N 1
ATOM 1085 C CA . GLU A 1 144 ? -7.895 -3.414 7.336 1 98.81 144 GLU A CA 1
ATOM 1086 C C . GLU A 1 144 ? -6.426 -3.008 7.441 1 98.81 144 GLU A C 1
ATOM 1088 O O . GLU A 1 144 ? -5.535 -3.762 7.043 1 98.81 144 GLU A O 1
ATOM 1093 N N . TYR A 1 145 ? -6.203 -1.775 7.918 1 98.75 145 TYR A N 1
ATOM 1094 C CA . TYR A 1 145 ? -4.801 -1.388 8.008 1 98.75 145 TYR A CA 1
ATOM 1095 C C . TYR A 1 145 ? -4.578 -0.401 9.148 1 98.75 145 TYR A C 1
ATOM 1097 O O . TYR A 1 145 ? -5.527 0.199 9.648 1 98.75 145 TYR A O 1
ATOM 1105 N N . HIS A 1 146 ? -3.371 -0.29 9.57 1 98.81 146 HIS A N 1
ATOM 1106 C CA . HIS A 1 146 ? -2.945 0.488 10.727 1 98.81 146 HIS A CA 1
ATOM 1107 C C . HIS A 1 146 ? -1.776 1.403 10.375 1 98.81 146 HIS A C 1
ATOM 1109 O O . HIS A 1 146 ? -0.623 1.086 10.68 1 98.81 146 HIS A O 1
ATOM 1115 N N . PRO A 1 147 ? -2.117 2.514 9.867 1 98.5 147 PRO A N 1
ATOM 1116 C CA . PRO A 1 147 ? -1.047 3.443 9.492 1 98.5 147 PRO A CA 1
ATOM 1117 C C . PRO A 1 147 ? -0.501 4.223 10.688 1 98.5 147 PRO A C 1
ATOM 1119 O O . PRO A 1 147 ? -1.209 4.414 11.68 1 98.5 147 PRO A O 1
ATOM 1122 N N . VAL A 1 148 ? 0.756 4.621 10.531 1 98.38 148 VAL A N 1
ATOM 1123 C CA . VAL A 1 148 ? 1.45 5.5 11.469 1 98.38 148 VAL A CA 1
ATOM 1124 C C . VAL A 1 148 ? 1.825 6.805 10.766 1 98.38 148 VAL A C 1
ATOM 1126 O O . VAL A 1 148 ? 2.52 6.793 9.75 1 98.38 148 VAL A O 1
ATOM 1129 N N . ARG A 1 149 ? 1.382 7.879 11.383 1 97.19 149 ARG A N 1
ATOM 1130 C CA . ARG A 1 149 ? 1.594 9.172 10.75 1 97.19 149 ARG A CA 1
ATOM 1131 C C . ARG A 1 149 ? 2.252 10.156 11.711 1 97.19 149 ARG A C 1
ATOM 1133 O O . ARG A 1 149 ? 1.999 10.117 12.914 1 97.19 149 ARG A O 1
ATOM 1140 N N . LEU A 1 150 ? 3.137 10.984 11.141 1 95.62 150 LEU A N 1
ATOM 1141 C CA . LEU A 1 150 ? 3.66 12.156 11.836 1 95.62 150 LEU A CA 1
ATOM 1142 C C . LEU A 1 150 ? 2.842 13.398 11.508 1 95.62 150 LEU A C 1
ATOM 1144 O O . LEU A 1 150 ? 2.582 13.68 10.328 1 95.62 150 LEU A O 1
ATOM 1148 N N . GLN A 1 151 ? 2.406 14.102 12.539 1 95.56 151 GLN A N 1
ATOM 1149 C CA . GLN A 1 151 ? 1.568 15.273 12.328 1 95.56 151 GLN A CA 1
ATOM 1150 C C . GLN A 1 151 ? 2.049 16.453 13.172 1 95.56 151 GLN A C 1
ATOM 1152 O O . GLN A 1 151 ? 2.66 16.266 14.219 1 95.56 151 GLN A O 1
ATOM 1157 N N . ARG A 1 152 ? 1.686 17.594 12.727 1 94.5 152 ARG A N 1
ATOM 1158 C CA . ARG A 1 152 ? 2.039 18.828 13.43 1 94.5 152 ARG A CA 1
ATOM 1159 C C . ARG A 1 152 ? 1.272 18.953 14.742 1 94.5 152 ARG A C 1
ATOM 1161 O O . ARG A 1 152 ? 0.136 18.484 14.844 1 94.5 152 ARG A O 1
ATOM 1168 N N . GLY A 1 153 ? 1.987 19.562 15.648 1 94.56 153 GLY A N 1
ATOM 1169 C CA . GLY A 1 153 ? 1.322 19.953 16.891 1 94.56 153 GLY A CA 1
ATOM 1170 C C . GLY A 1 153 ? 0.847 21.391 16.891 1 94.56 153 GLY A C 1
ATOM 1171 O O . GLY A 1 153 ? 1.136 22.141 15.961 1 94.56 153 GLY A O 1
ATOM 1172 N N . LYS A 1 154 ? 0.108 21.734 17.953 1 90.31 154 LYS A N 1
ATOM 1173 C CA . LYS A 1 154 ? -0.423 23.094 18.094 1 90.31 154 LYS A CA 1
ATOM 1174 C C . LYS A 1 154 ? 0.702 24.109 18.266 1 90.31 154 LYS A C 1
ATOM 1176 O O . LYS A 1 154 ? 0.565 25.266 17.859 1 90.31 154 LYS A O 1
ATOM 1181 N N . ASP A 1 155 ? 1.756 23.609 18.797 1 79.44 155 ASP A N 1
ATOM 1182 C CA . ASP A 1 155 ? 2.877 24.5 19.047 1 79.44 155 ASP A CA 1
ATOM 1183 C C . ASP A 1 155 ? 3.857 24.516 17.891 1 79.44 155 ASP A C 1
ATOM 1185 O O . ASP A 1 155 ? 4.953 25.062 18 1 79.44 155 ASP A O 1
ATOM 1189 N N . SER A 1 156 ? 3.436 23.812 16.828 1 68.69 156 SER A N 1
ATOM 1190 C CA . SER A 1 156 ? 4.352 23.797 15.695 1 68.69 156 SER A CA 1
ATOM 1191 C C . SER A 1 156 ? 4.605 25.203 15.164 1 68.69 156 SER A C 1
ATOM 1193 O O . SER A 1 156 ? 3.676 26 15.039 1 68.69 156 SER A O 1
ATOM 1195 N N . PRO A 1 157 ? 5.887 25.672 15.148 1 61.69 157 PRO A N 1
ATOM 1196 C CA . PRO A 1 157 ? 6.199 27.062 14.789 1 61.69 157 PRO A CA 1
ATOM 1197 C C . PRO A 1 157 ? 5.602 27.469 13.445 1 61.69 157 PRO A C 1
ATOM 1199 O O . PRO A 1 157 ? 5.324 26.609 12.602 1 61.69 157 PRO A O 1
ATOM 1202 N N . MET B 1 1 ? -8.359 -30.594 -25.797 1 38.84 1 MET B N 1
ATOM 1203 C CA . MET B 1 1 ? -6.973 -30.531 -26.25 1 38.84 1 MET B CA 1
ATOM 1204 C C . MET B 1 1 ? -6.25 -29.344 -25.609 1 38.84 1 MET B C 1
ATOM 1206 O O . MET B 1 1 ? -6.773 -28.234 -25.609 1 38.84 1 MET B O 1
ATOM 1210 N N . SER B 1 2 ? -5.449 -29.484 -24.578 1 48.88 2 SER B N 1
ATOM 1211 C CA . SER B 1 2 ? -4.609 -28.5 -23.922 1 48.88 2 SER B CA 1
ATOM 1212 C C . SER B 1 2 ? -3.906 -27.594 -24.922 1 48.88 2 SER B C 1
ATOM 1214 O O . SER B 1 2 ? -3.275 -28.078 -25.859 1 48.88 2 SER B O 1
ATOM 1216 N N . SER B 1 3 ? -4.336 -26.578 -25.516 1 59.41 3 SER B N 1
ATOM 1217 C CA . SER B 1 3 ? -3.633 -25.922 -26.609 1 59.41 3 SER B CA 1
ATOM 1218 C C . SER B 1 3 ? -2.125 -25.938 -26.391 1 59.41 3 SER B C 1
ATOM 1220 O O . SER B 1 3 ? -1.66 -25.906 -25.25 1 59.41 3 SER B O 1
ATOM 1222 N N . GLY B 1 4 ? -1.489 -26.891 -27.109 1 69.38 4 GLY B N 1
ATOM 1223 C CA . GLY B 1 4 ? -0.128 -27.391 -27.219 1 69.38 4 GLY B CA 1
ATOM 1224 C C . GLY B 1 4 ? 0.922 -26.312 -27.016 1 69.38 4 GLY B C 1
ATOM 1225 O O . GLY B 1 4 ? 2.104 -26.625 -26.828 1 69.38 4 GLY B O 1
ATOM 1226 N N . VAL B 1 5 ? 0.565 -25.062 -27.312 1 84.44 5 VAL B N 1
ATOM 1227 C CA . VAL B 1 5 ? 1.67 -24.125 -27.188 1 84.44 5 VAL B CA 1
ATOM 1228 C C . VAL B 1 5 ? 1.742 -23.578 -25.766 1 84.44 5 VAL B C 1
ATOM 1230 O O . VAL B 1 5 ? 0.829 -22.875 -25.312 1 84.44 5 VAL B O 1
ATOM 1233 N N . PRO B 1 6 ? 2.664 -23.875 -24.984 1 82.19 6 PRO B N 1
ATOM 1234 C CA . PRO B 1 6 ? 2.775 -23.453 -23.578 1 82.19 6 PRO B CA 1
ATOM 1235 C C . PRO B 1 6 ? 3.182 -21.984 -23.438 1 82.19 6 PRO B C 1
ATOM 1237 O O . PRO B 1 6 ? 3.727 -21.406 -24.375 1 82.19 6 PRO B O 1
ATOM 1240 N N . HIS B 1 7 ? 2.766 -21.391 -22.312 1 83.69 7 HIS B N 1
ATOM 1241 C CA . HIS B 1 7 ? 3.363 -20.109 -21.953 1 83.69 7 HIS B CA 1
ATOM 1242 C C . HIS B 1 7 ? 4.863 -20.25 -21.719 1 83.69 7 HIS B C 1
ATOM 1244 O O . HIS B 1 7 ? 5.328 -21.281 -21.219 1 83.69 7 HIS B O 1
ATOM 1250 N N . LEU B 1 8 ? 5.527 -19.172 -22.078 1 84.25 8 LEU B N 1
ATOM 1251 C CA . LEU B 1 8 ? 6.98 -19.203 -21.938 1 84.25 8 LEU B CA 1
ATOM 1252 C C . LEU B 1 8 ? 7.375 -19.188 -20.469 1 84.25 8 LEU B C 1
ATOM 1254 O O . LEU B 1 8 ? 8.266 -19.938 -20.047 1 84.25 8 LEU B O 1
ATOM 1258 N N . ALA B 1 9 ? 6.715 -18.234 -19.719 1 81.38 9 ALA B N 1
ATOM 1259 C CA . ALA B 1 9 ? 7.07 -18.094 -18.312 1 81.38 9 ALA B CA 1
ATOM 1260 C C . ALA B 1 9 ? 6.012 -18.719 -17.422 1 81.38 9 ALA B C 1
ATOM 1262 O O . ALA B 1 9 ? 4.812 -18.562 -17.656 1 81.38 9 ALA B O 1
ATOM 1263 N N . LYS B 1 10 ? 6.52 -19.625 -16.562 1 85 10 LYS B N 1
ATOM 1264 C CA . LYS B 1 10 ? 5.703 -20.172 -15.477 1 85 10 LYS B CA 1
ATOM 1265 C C . LYS B 1 10 ? 6.285 -19.812 -14.117 1 85 10 LYS B C 1
ATOM 1267 O O . LYS B 1 10 ? 7.477 -20.016 -13.875 1 85 10 LYS B O 1
ATOM 1272 N N . GLY B 1 11 ? 5.496 -19.203 -13.344 1 93.12 11 GLY B N 1
ATOM 1273 C CA . GLY B 1 11 ? 5.953 -18.828 -12.016 1 93.12 11 GLY B CA 1
ATOM 1274 C C . GLY B 1 11 ? 6.367 -20 -11.164 1 93.12 11 GLY B C 1
ATOM 1275 O O . GLY B 1 11 ? 6.234 -21.156 -11.578 1 93.12 11 GLY B O 1
ATOM 1276 N N . LEU B 1 12 ? 6.953 -19.734 -10.133 1 95.62 12 LEU B N 1
ATOM 1277 C CA . LEU B 1 12 ? 7.434 -20.734 -9.188 1 95.62 12 LEU B CA 1
ATOM 1278 C C . LEU B 1 12 ? 6.336 -21.125 -8.203 1 95.62 12 LEU B C 1
ATOM 1280 O O . LEU B 1 12 ? 5.516 -20.297 -7.816 1 95.62 12 LEU B O 1
ATOM 1284 N N . THR B 1 13 ? 6.316 -22.406 -7.859 1 96.75 13 THR B N 1
ATOM 1285 C CA . THR B 1 13 ? 5.477 -22.828 -6.746 1 96.75 13 THR B CA 1
ATOM 1286 C C . THR B 1 13 ? 6.105 -22.438 -5.414 1 96.75 13 THR B C 1
ATOM 1288 O O . THR B 1 13 ? 7.262 -22 -5.371 1 96.75 13 THR B O 1
ATOM 1291 N N . TRP B 1 14 ? 5.266 -22.562 -4.34 1 97.19 14 TRP B N 1
ATOM 1292 C CA . TRP B 1 14 ? 5.836 -22.203 -3.045 1 97.19 14 TRP B CA 1
ATOM 1293 C C . TRP B 1 14 ? 7.016 -23.109 -2.701 1 97.19 14 TRP B C 1
ATOM 1295 O O . TRP B 1 14 ? 7.996 -22.656 -2.105 1 97.19 14 TRP B O 1
ATOM 1305 N N . GLU B 1 15 ? 7.012 -24.375 -3.105 1 97.31 15 GLU B N 1
ATOM 1306 C CA . GLU B 1 15 ? 8.102 -25.328 -2.871 1 97.31 15 GLU B CA 1
ATOM 1307 C C . GLU B 1 15 ? 9.383 -24.875 -3.574 1 97.31 15 GLU B C 1
ATOM 1309 O O . GLU B 1 15 ? 10.484 -25.141 -3.094 1 97.31 15 GLU B O 1
ATOM 1314 N N . ASP B 1 16 ? 9.258 -24.234 -4.633 1 97.44 16 ASP B N 1
ATOM 1315 C CA . ASP B 1 16 ? 10.391 -23.766 -5.426 1 97.44 16 ASP B CA 1
ATOM 1316 C C . ASP B 1 16 ? 11.008 -22.516 -4.824 1 97.44 16 ASP B C 1
ATOM 1318 O O . ASP B 1 16 ? 11.992 -21.984 -5.348 1 97.44 16 ASP B O 1
ATOM 1322 N N . GLN B 1 17 ? 10.438 -21.984 -3.814 1 98.06 17 GLN B N 1
ATOM 1323 C CA . GLN B 1 17 ? 10.898 -20.781 -3.131 1 98.06 17 GLN B CA 1
ATOM 1324 C C . GLN B 1 17 ? 11.234 -21.078 -1.672 1 98.06 17 GLN B C 1
ATOM 1326 O O . GLN B 1 17 ? 10.594 -20.547 -0.762 1 98.06 17 GLN B O 1
ATOM 1331 N N . PRO B 1 18 ? 12.266 -21.891 -1.421 1 98.12 18 PRO B N 1
ATOM 1332 C CA . PRO B 1 18 ? 12.609 -22.203 -0.036 1 98.12 18 PRO B CA 1
ATOM 1333 C C . PRO B 1 18 ? 13.109 -21 0.746 1 98.12 18 PRO B C 1
ATOM 1335 O O . PRO B 1 18 ? 13.539 -20 0.148 1 98.12 18 PRO B O 1
ATOM 1338 N N . VAL B 1 19 ? 13.023 -21.109 2.053 1 98.56 19 VAL B N 1
ATOM 1339 C CA . VAL B 1 19 ? 13.547 -20.062 2.924 1 98.56 19 VAL B CA 1
ATOM 1340 C C . VAL B 1 19 ? 14.984 -19.734 2.535 1 98.56 19 VAL B C 1
ATOM 1342 O O . VAL B 1 19 ? 15.797 -20.641 2.334 1 98.56 19 VAL B O 1
ATOM 1345 N N . GLY B 1 20 ? 15.289 -18.484 2.318 1 98.5 20 GLY B N 1
ATOM 1346 C CA . GLY B 1 20 ? 16.625 -18.047 1.922 1 98.5 20 GLY B CA 1
ATOM 1347 C C . GLY B 1 20 ? 16.75 -17.781 0.434 1 98.5 20 GLY B C 1
ATOM 1348 O O . GLY B 1 20 ? 17.719 -17.172 -0.014 1 98.5 20 GLY B O 1
ATOM 1349 N N . PHE B 1 21 ? 15.797 -18.234 -0.349 1 98.19 21 PHE B N 1
ATOM 1350 C CA . PHE B 1 21 ? 15.75 -17.922 -1.773 1 98.19 21 PHE B CA 1
ATOM 1351 C C . PHE B 1 21 ? 15.711 -16.422 -1.996 1 98.19 21 PHE B C 1
ATOM 1353 O O . PHE B 1 21 ? 14.93 -15.719 -1.354 1 98.19 21 PHE B O 1
ATOM 1360 N N . ARG B 1 22 ? 16.641 -15.906 -2.893 1 98.5 22 ARG B N 1
ATOM 1361 C CA . ARG B 1 22 ? 16.766 -14.469 -3.107 1 98.5 22 ARG B CA 1
ATOM 1362 C C . ARG B 1 22 ? 16.766 -14.133 -4.598 1 98.5 22 ARG B C 1
ATOM 1364 O O . ARG B 1 22 ? 17.266 -14.914 -5.414 1 98.5 22 ARG B O 1
ATOM 1371 N N . PHE B 1 23 ? 16.25 -12.945 -4.938 1 98.5 23 PHE B N 1
ATOM 1372 C CA . PHE B 1 23 ? 16.344 -12.414 -6.289 1 98.5 23 PHE B CA 1
ATOM 1373 C C . PHE B 1 23 ? 16.188 -10.898 -6.285 1 98.5 23 PHE B C 1
ATOM 1375 O O . PHE B 1 23 ? 15.844 -10.305 -5.258 1 98.5 23 PHE B O 1
ATOM 1382 N N . ARG B 1 24 ? 16.547 -10.281 -7.363 1 98.5 24 ARG B N 1
ATOM 1383 C CA . ARG B 1 24 ? 16.391 -8.844 -7.547 1 98.5 24 ARG B CA 1
ATOM 1384 C C . ARG B 1 24 ? 15.562 -8.539 -8.797 1 98.5 24 ARG B C 1
ATOM 1386 O O . ARG B 1 24 ? 15.562 -9.312 -9.75 1 98.5 24 ARG B O 1
ATOM 1393 N N . THR B 1 25 ? 14.898 -7.477 -8.758 1 98.5 25 THR B N 1
ATOM 1394 C CA . THR B 1 25 ? 14.141 -7.035 -9.922 1 98.5 25 THR B CA 1
ATOM 1395 C C . THR B 1 25 ? 15.008 -6.164 -10.836 1 98.5 25 THR B C 1
ATOM 1397 O O . THR B 1 25 ? 16.109 -5.758 -10.453 1 98.5 25 THR B O 1
ATOM 1400 N N . PHE B 1 26 ? 14.477 -5.934 -12.078 1 97.75 26 PHE B N 1
ATOM 1401 C CA . PHE B 1 26 ? 14.977 -4.781 -12.812 1 97.75 26 PHE B CA 1
ATOM 1402 C C . PHE B 1 26 ? 14.625 -3.482 -12.102 1 97.75 26 PHE B C 1
ATOM 1404 O O . PHE B 1 26 ? 13.891 -3.492 -11.109 1 97.75 26 PHE B O 1
ATOM 1411 N N . ALA B 1 27 ? 15.234 -2.387 -12.594 1 98.44 27 ALA B N 1
ATOM 1412 C CA . ALA B 1 27 ? 15.023 -1.086 -11.961 1 98.44 27 ALA B CA 1
ATOM 1413 C C . ALA B 1 27 ? 14.156 -0.185 -12.844 1 98.44 27 ALA B C 1
ATOM 1415 O O . ALA B 1 27 ? 14.062 -0.399 -14.055 1 98.44 27 ALA B O 1
ATOM 1416 N N . ARG B 1 28 ? 13.5 0.792 -12.195 1 98.12 28 ARG B N 1
ATOM 1417 C CA . ARG B 1 28 ? 12.773 1.824 -12.922 1 98.12 28 ARG B CA 1
ATOM 1418 C C . ARG B 1 28 ? 12.914 3.18 -12.234 1 98.12 28 ARG B C 1
ATOM 1420 O O . ARG B 1 28 ? 13.023 3.252 -11.016 1 98.12 28 ARG B O 1
ATOM 1427 N N . THR B 1 29 ? 12.883 4.188 -13.047 1 98.75 29 THR B N 1
ATOM 1428 C CA . THR B 1 29 ? 12.859 5.551 -12.523 1 98.75 29 THR B CA 1
ATOM 1429 C C . THR B 1 29 ? 11.43 6.02 -12.289 1 98.75 29 THR B C 1
ATOM 1431 O O . THR B 1 29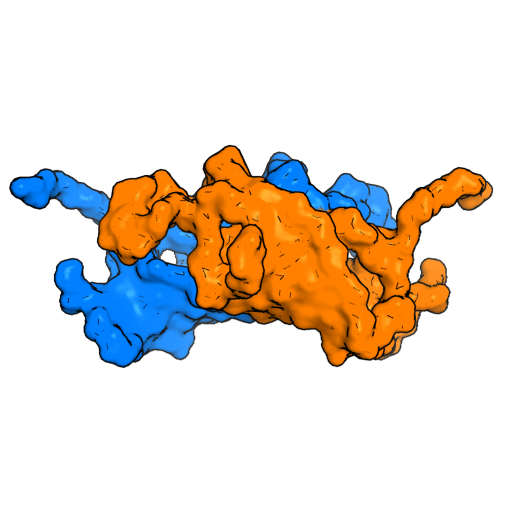 ? 10.555 5.801 -13.133 1 98.75 29 THR B O 1
ATOM 1434 N N . ILE B 1 30 ? 11.141 6.578 -11.109 1 98.44 30 ILE B N 1
ATOM 1435 C CA . ILE B 1 30 ? 9.844 7.176 -10.812 1 98.44 30 ILE B CA 1
ATOM 1436 C C . ILE B 1 30 ? 9.773 8.578 -11.414 1 98.44 30 ILE B C 1
ATOM 1438 O O . ILE B 1 30 ? 10.57 9.453 -11.062 1 98.44 30 ILE B O 1
ATOM 1442 N N . THR B 1 31 ? 8.789 8.805 -12.211 1 97.62 31 THR B N 1
ATOM 1443 C CA . THR B 1 31 ? 8.695 10.078 -12.914 1 97.62 31 THR B CA 1
ATOM 1444 C C . THR B 1 31 ? 7.59 10.945 -12.312 1 97.62 31 THR B C 1
ATOM 1446 O O . THR B 1 31 ? 6.805 10.477 -11.484 1 97.62 31 THR B O 1
ATOM 1449 N N . GLU B 1 32 ? 7.637 12.227 -12.781 1 95.81 32 GLU B N 1
ATOM 1450 C CA . GLU B 1 32 ? 6.547 13.117 -12.391 1 95.81 32 GLU B CA 1
ATOM 1451 C C . GLU B 1 32 ? 5.203 12.594 -12.891 1 95.81 32 GLU B C 1
ATOM 1453 O O . GLU B 1 32 ? 4.18 12.758 -12.227 1 95.81 32 GLU B O 1
ATOM 1458 N N . THR B 1 33 ? 5.211 12.008 -14.07 1 96.88 33 THR B N 1
ATOM 1459 C CA . THR B 1 33 ? 3.994 11.43 -14.625 1 96.88 33 THR B CA 1
ATOM 1460 C C . THR B 1 33 ? 3.439 10.344 -13.711 1 96.88 33 THR B C 1
ATOM 1462 O O . THR B 1 33 ? 2.227 10.25 -13.508 1 96.88 33 THR B O 1
ATOM 1465 N N . ASP B 1 34 ? 4.316 9.516 -13.125 1 97.31 34 ASP B N 1
ATOM 1466 C CA . ASP B 1 34 ? 3.881 8.492 -12.18 1 97.31 34 ASP B CA 1
ATOM 1467 C C . ASP B 1 34 ? 3.148 9.117 -10.992 1 97.31 34 ASP B C 1
ATOM 1469 O O . ASP B 1 34 ? 2.078 8.648 -10.602 1 97.31 34 ASP B O 1
ATOM 1473 N N . LEU B 1 35 ? 3.727 10.148 -10.461 1 96.5 35 LEU B N 1
ATOM 1474 C CA . LEU B 1 35 ? 3.152 10.828 -9.305 1 96.5 35 LEU B CA 1
ATOM 1475 C C . LEU B 1 35 ? 1.794 11.43 -9.641 1 96.5 35 LEU B C 1
ATOM 1477 O O . LEU B 1 35 ? 0.818 11.219 -8.914 1 96.5 35 LEU B O 1
ATOM 1481 N N . VAL B 1 36 ? 1.715 12.133 -10.758 1 95.75 36 VAL B N 1
ATOM 1482 C CA . VAL B 1 36 ? 0.482 12.812 -11.141 1 95.75 36 VAL B CA 1
ATOM 1483 C C . VAL B 1 36 ? -0.606 11.781 -11.438 1 95.75 36 VAL B C 1
ATOM 1485 O O . VAL B 1 36 ? -1.763 11.961 -11.047 1 95.75 36 VAL B O 1
ATOM 1488 N N . ASN B 1 37 ? -0.251 10.719 -12.109 1 96.75 37 ASN B N 1
ATOM 1489 C CA . ASN B 1 37 ? -1.215 9.656 -12.383 1 96.75 37 ASN B CA 1
ATOM 1490 C C . ASN B 1 37 ? -1.711 9.008 -11.094 1 96.75 37 ASN B C 1
ATOM 1492 O O . ASN B 1 37 ? -2.889 8.664 -10.984 1 96.75 37 ASN B O 1
ATOM 1496 N N . TYR B 1 38 ? -0.81 8.844 -10.148 1 97 38 TYR B N 1
ATOM 1497 C CA . TYR B 1 38 ? -1.191 8.273 -8.859 1 97 38 TYR B CA 1
ATOM 1498 C C . TYR B 1 38 ? -2.189 9.18 -8.141 1 97 38 TYR B C 1
ATOM 1500 O O . TYR B 1 38 ? -3.182 8.695 -7.586 1 97 38 TYR B O 1
ATOM 1508 N N . VAL B 1 39 ? -1.916 10.445 -8.148 1 94.5 39 VAL B N 1
ATOM 1509 C CA . VAL B 1 39 ? -2.795 11.406 -7.492 1 94.5 39 VAL B CA 1
ATOM 1510 C C . VAL B 1 39 ? -4.156 11.414 -8.18 1 94.5 39 VAL B C 1
ATOM 1512 O O . VAL B 1 39 ? -5.195 11.414 -7.516 1 94.5 39 VAL B O 1
ATOM 1515 N N . ALA B 1 40 ? -4.129 11.375 -9.492 1 94.44 40 ALA B N 1
ATOM 1516 C CA . ALA B 1 40 ? -5.375 11.352 -10.25 1 94.44 40 ALA B CA 1
ATOM 1517 C C . ALA B 1 40 ? -6.172 10.086 -9.961 1 94.44 40 ALA B C 1
ATOM 1519 O O . ALA B 1 40 ? -7.402 10.125 -9.852 1 94.44 40 ALA B O 1
ATOM 1520 N N . LEU B 1 41 ? -5.492 9.031 -9.836 1 96.25 41 LEU B N 1
ATOM 1521 C CA . LEU B 1 41 ? -6.109 7.73 -9.602 1 96.25 41 LEU B CA 1
ATOM 1522 C C . LEU B 1 41 ? -6.695 7.648 -8.203 1 96.25 41 LEU B C 1
ATOM 1524 O O . LEU B 1 41 ? -7.855 7.266 -8.023 1 96.25 41 LEU B O 1
ATOM 1528 N N . SER B 1 42 ? -5.98 8.023 -7.207 1 95.38 42 SER B N 1
ATOM 1529 C CA . SER B 1 42 ? -6.328 7.746 -5.816 1 95.38 42 SER B CA 1
ATOM 1530 C C . SER B 1 42 ? -7.078 8.914 -5.191 1 95.38 42 SER B C 1
ATOM 1532 O O . SER B 1 42 ? -7.773 8.75 -4.188 1 95.38 42 SER B O 1
ATOM 1534 N N . GLY B 1 43 ? -6.848 10.133 -5.734 1 92.88 43 GLY B N 1
ATOM 1535 C CA . GLY B 1 43 ? -7.328 11.336 -5.074 1 92.88 43 GLY B CA 1
ATOM 1536 C C . GLY B 1 43 ? -6.473 11.742 -3.889 1 92.88 43 GLY B C 1
ATOM 1537 O O . GLY B 1 43 ? -6.926 12.492 -3.02 1 92.88 43 GLY B O 1
ATOM 1538 N N . PHE B 1 44 ? -5.34 11.203 -3.848 1 91.94 44 PHE B N 1
ATOM 1539 C CA . PHE B 1 44 ? -4.398 11.523 -2.781 1 91.94 44 PHE B CA 1
ATOM 1540 C C . PHE B 1 44 ? -3.748 12.875 -3.025 1 91.94 44 PHE B C 1
ATOM 1542 O O . PHE B 1 44 ? -2.633 12.953 -3.547 1 91.94 44 PHE B O 1
ATOM 1549 N N . CYS B 1 45 ? -4.375 13.938 -2.588 1 84.56 45 CYS B N 1
ATOM 1550 C CA . CYS B 1 45 ? -3.92 15.297 -2.869 1 84.56 45 CYS B CA 1
ATOM 1551 C C . CYS B 1 45 ? -3.289 15.93 -1.634 1 84.56 45 CYS B C 1
ATOM 1553 O O . CYS B 1 45 ? -3.725 16.984 -1.184 1 84.56 45 CYS B O 1
ATOM 1555 N N . GLY B 1 46 ? -2.248 15.336 -1.153 1 84.56 46 GLY B N 1
ATOM 1556 C CA . GLY B 1 46 ? -1.532 15.938 -0.039 1 84.56 46 GLY B CA 1
ATOM 1557 C C . GLY B 1 46 ? -0.562 17.016 -0.468 1 84.56 46 GLY B C 1
ATOM 1558 O O . GLY B 1 46 ? 0.211 16.828 -1.41 1 84.56 46 GLY B O 1
ATOM 1559 N N . PRO B 1 47 ? -0.591 18.172 0.167 1 82.56 47 PRO B N 1
ATOM 1560 C CA . PRO B 1 47 ? 0.269 19.281 -0.235 1 82.56 47 PRO B CA 1
ATOM 1561 C C . PRO B 1 47 ? 1.748 18.906 -0.264 1 82.56 47 PRO B C 1
ATOM 1563 O O . PRO B 1 47 ? 2.506 19.438 -1.085 1 82.56 47 PRO B O 1
ATOM 1566 N N . LEU B 1 48 ? 2.139 18.031 0.594 1 82.25 48 LEU B N 1
ATOM 1567 C CA . LEU B 1 48 ? 3.529 17.594 0.641 1 82.25 48 LEU B CA 1
ATOM 1568 C C . LEU B 1 48 ? 3.939 16.953 -0.679 1 82.25 48 LEU B C 1
ATOM 1570 O O . LEU B 1 48 ? 5.105 17.016 -1.072 1 82.25 48 LEU B O 1
ATOM 1574 N N . PHE B 1 49 ? 3.01 16.344 -1.392 1 85.75 49 PHE B N 1
ATOM 1575 C CA . PHE B 1 49 ? 3.33 15.539 -2.57 1 85.75 49 PHE B CA 1
ATOM 1576 C C . PHE B 1 49 ? 2.986 16.297 -3.846 1 85.75 49 PHE B C 1
ATOM 1578 O O . PHE B 1 49 ? 3.58 16.062 -4.898 1 85.75 49 PHE B O 1
ATOM 1585 N N . TYR B 1 50 ? 2.121 17.25 -3.664 1 84.69 50 TYR B N 1
ATOM 1586 C CA . TYR B 1 50 ? 1.577 17.844 -4.883 1 84.69 50 TYR B CA 1
ATOM 1587 C C . TYR B 1 50 ? 2.068 19.266 -5.062 1 84.69 50 TYR B C 1
ATOM 1589 O O . TYR B 1 50 ? 2.084 19.797 -6.18 1 84.69 50 TYR B O 1
ATOM 1597 N N . ASP B 1 51 ? 2.414 19.969 -3.965 1 85.31 51 ASP B N 1
ATOM 1598 C CA . ASP B 1 51 ? 2.924 21.328 -3.982 1 85.31 51 ASP B CA 1
ATOM 1599 C C . ASP B 1 51 ? 4.43 21.359 -3.742 1 85.31 51 ASP B C 1
ATOM 1601 O O . ASP B 1 51 ? 4.891 21.188 -2.611 1 85.31 51 ASP B O 1
ATOM 1605 N N . ALA B 1 52 ? 5.223 21.625 -4.777 1 86.88 52 ALA B N 1
ATOM 1606 C CA . ALA B 1 52 ? 6.684 21.609 -4.703 1 86.88 52 ALA B CA 1
ATOM 1607 C C . ALA B 1 52 ? 7.191 22.562 -3.633 1 86.88 52 ALA B C 1
ATOM 1609 O O . ALA B 1 52 ? 8.211 22.312 -2.988 1 86.88 52 ALA B O 1
ATOM 1610 N N . ARG B 1 53 ? 6.531 23.672 -3.459 1 86.69 53 ARG B N 1
ATOM 1611 C CA . ARG B 1 53 ? 6.957 24.656 -2.48 1 86.69 53 ARG B CA 1
ATOM 1612 C C . ARG B 1 53 ? 6.848 24.109 -1.061 1 86.69 53 ARG B C 1
ATOM 1614 O O . ARG B 1 53 ? 7.695 24.406 -0.211 1 86.69 53 ARG B O 1
ATOM 1621 N N . LYS B 1 54 ? 5.789 23.375 -0.856 1 84.81 54 LYS B N 1
ATOM 1622 C CA . LYS B 1 54 ? 5.586 22.828 0.48 1 84.81 54 LYS B CA 1
ATOM 1623 C C . LYS B 1 54 ? 6.652 21.781 0.813 1 84.81 54 LYS B C 1
ATOM 1625 O O . LYS B 1 54 ? 7.125 21.719 1.949 1 84.81 54 LYS B O 1
ATOM 1630 N N . ALA B 1 55 ? 6.969 20.938 -0.131 1 82.69 55 ALA B N 1
ATOM 1631 C CA . ALA B 1 55 ? 8.031 19.969 0.082 1 82.69 55 ALA B CA 1
ATOM 1632 C C . ALA B 1 55 ? 9.352 20.656 0.433 1 82.69 55 ALA B C 1
ATOM 1634 O O . ALA B 1 55 ? 10.031 20.266 1.384 1 82.69 55 ALA B O 1
ATOM 1635 N N . GLU B 1 56 ? 9.68 21.688 -0.294 1 85.25 56 GLU B N 1
ATOM 1636 C CA . GLU B 1 56 ? 10.891 22.453 -0.046 1 85.25 56 GLU B CA 1
ATOM 1637 C C . GLU B 1 56 ? 10.875 23.094 1.341 1 85.25 56 GLU B C 1
ATOM 1639 O O . GLU B 1 56 ? 11.867 23.047 2.066 1 85.25 56 GLU B O 1
ATOM 1644 N N . ALA B 1 57 ? 9.758 23.672 1.609 1 83.31 57 ALA B N 1
ATOM 1645 C CA . ALA B 1 57 ? 9.602 24.328 2.898 1 83.31 57 ALA B CA 1
ATOM 1646 C C . ALA B 1 57 ? 9.766 23.344 4.051 1 83.31 57 ALA B C 1
ATOM 1648 O O . ALA B 1 57 ? 10.258 23.719 5.121 1 83.31 57 ALA B O 1
ATOM 1649 N N . ALA B 1 58 ? 9.383 22.109 3.803 1 81.75 58 ALA B N 1
ATOM 1650 C CA . ALA B 1 58 ? 9.484 21.062 4.824 1 81.75 58 ALA B CA 1
ATOM 1651 C C . ALA B 1 58 ? 10.891 20.484 4.879 1 81.75 58 ALA B C 1
ATOM 1653 O O . ALA B 1 58 ? 11.18 19.625 5.715 1 81.75 58 ALA B O 1
ATOM 1654 N N . GLY B 1 59 ? 11.766 20.891 3.959 1 83.56 59 GLY B N 1
ATOM 1655 C CA . GLY B 1 59 ? 13.164 20.5 4.027 1 83.56 59 GLY B CA 1
ATOM 1656 C C . GLY B 1 59 ? 13.5 19.328 3.121 1 83.56 59 GLY B C 1
ATOM 1657 O O . GLY B 1 59 ? 14.562 18.703 3.26 1 83.56 59 GLY B O 1
ATOM 1658 N N . TYR B 1 60 ? 12.633 19.031 2.258 1 86 60 TYR B N 1
ATOM 1659 C CA . TYR B 1 60 ? 12.898 17.906 1.355 1 86 60 TYR B CA 1
ATOM 1660 C C . TYR B 1 60 ? 13.633 18.391 0.108 1 86 60 TYR B C 1
ATOM 1662 O O . TYR B 1 60 ? 13.477 19.531 -0.317 1 86 60 TYR B O 1
ATOM 1670 N N . ALA B 1 61 ? 14.422 17.484 -0.505 1 85.12 61 ALA B N 1
ATOM 1671 C CA . ALA B 1 61 ? 15.32 17.812 -1.612 1 85.12 61 ALA B CA 1
ATOM 1672 C C . ALA B 1 61 ? 14.555 17.875 -2.934 1 85.12 61 ALA B C 1
ATOM 1674 O O . ALA B 1 61 ? 15.109 18.281 -3.959 1 85.12 61 ALA B O 1
ATOM 1675 N N . GLY B 1 62 ? 13.336 17.453 -2.947 1 87.88 62 GLY B N 1
ATOM 1676 C CA . GLY B 1 62 ? 12.523 17.391 -4.152 1 87.88 62 GLY B CA 1
ATOM 1677 C C . GLY B 1 62 ? 11.094 16.969 -3.889 1 87.88 62 GLY B C 1
ATOM 1678 O O . GLY B 1 62 ? 10.648 16.953 -2.738 1 87.88 62 GLY B O 1
ATOM 1679 N N . ARG B 1 63 ? 10.438 16.719 -5.031 1 91 63 ARG B N 1
ATOM 1680 C CA . ARG B 1 63 ? 9.062 16.234 -4.914 1 91 63 ARG B CA 1
ATOM 1681 C C . ARG B 1 63 ? 9.023 14.812 -4.371 1 91 63 ARG B C 1
ATOM 1683 O O . ARG B 1 63 ? 9.656 13.914 -4.934 1 91 63 ARG B O 1
ATOM 1690 N N . LEU B 1 64 ? 8.289 14.648 -3.371 1 94 64 LEU B N 1
ATOM 1691 C CA . LEU B 1 64 ? 8.219 13.367 -2.686 1 94 64 LEU B CA 1
ATOM 1692 C C . LEU B 1 64 ? 7.258 12.422 -3.395 1 94 64 LEU B C 1
ATOM 1694 O O . LEU B 1 64 ? 6.324 12.867 -4.066 1 94 64 LEU B O 1
ATOM 1698 N N . VAL B 1 65 ? 7.562 11.211 -3.229 1 95.94 65 VAL B N 1
ATOM 1699 C CA . VAL B 1 65 ? 6.699 10.133 -3.695 1 95.94 65 VAL B CA 1
ATOM 1700 C C . VAL B 1 65 ? 6.004 9.477 -2.504 1 95.94 65 VAL B C 1
ATOM 1702 O O . VAL B 1 65 ? 6.664 9.047 -1.554 1 95.94 65 VAL B O 1
ATOM 1705 N N . PRO B 1 66 ? 4.691 9.398 -2.543 1 96.38 66 PRO B N 1
ATOM 1706 C CA . PRO B 1 66 ? 3.982 8.766 -1.429 1 96.38 66 PRO B CA 1
ATOM 1707 C C . PRO B 1 66 ? 4.395 7.305 -1.221 1 96.38 66 PRO B C 1
ATOM 1709 O O . PRO B 1 66 ? 4.598 6.574 -2.193 1 96.38 66 PRO B O 1
ATOM 1712 N N . GLY B 1 67 ? 4.445 6.871 0.045 1 97.06 67 GLY B N 1
ATOM 1713 C CA . GLY B 1 67 ? 4.875 5.52 0.379 1 97.06 67 GLY B CA 1
ATOM 1714 C C . GLY B 1 67 ? 4.043 4.445 -0.296 1 97.06 67 GLY B C 1
ATOM 1715 O O . GLY B 1 67 ? 4.574 3.424 -0.732 1 97.06 67 GLY B O 1
ATOM 1716 N N . VAL B 1 68 ? 2.775 4.645 -0.355 1 97.81 68 VAL B N 1
ATOM 1717 C CA . VAL B 1 68 ? 1.89 3.654 -0.958 1 97.81 68 VAL B CA 1
ATOM 1718 C C . VAL B 1 68 ? 2.164 3.562 -2.459 1 97.81 68 VAL B C 1
ATOM 1720 O O . VAL B 1 68 ? 2.078 2.48 -3.045 1 97.81 68 VAL B O 1
ATOM 1723 N N . LEU B 1 69 ? 2.449 4.68 -3.102 1 98 69 LEU B N 1
ATOM 1724 C CA . LEU B 1 69 ? 2.854 4.625 -4.5 1 98 69 LEU B CA 1
ATOM 1725 C C . LEU B 1 69 ? 4.148 3.832 -4.66 1 98 69 LEU B C 1
ATOM 1727 O O . LEU B 1 69 ? 4.262 2.996 -5.559 1 98 69 LEU B O 1
ATOM 1731 N N . THR B 1 70 ? 5.148 4.113 -3.826 1 98.5 70 THR B N 1
ATOM 1732 C CA . THR B 1 70 ? 6.391 3.352 -3.859 1 98.5 70 THR B CA 1
ATOM 1733 C C . THR B 1 70 ? 6.113 1.857 -3.725 1 98.5 70 THR B C 1
ATOM 1735 O O . THR B 1 70 ? 6.676 1.048 -4.465 1 98.5 70 THR B O 1
ATOM 1738 N N . LEU B 1 71 ? 5.23 1.533 -2.801 1 98.69 71 LEU B N 1
ATOM 1739 C CA . LEU B 1 71 ? 4.844 0.142 -2.594 1 98.69 71 LEU B CA 1
ATOM 1740 C C . LEU B 1 71 ? 4.211 -0.44 -3.854 1 98.69 71 LEU B C 1
ATOM 1742 O O . LEU B 1 71 ? 4.52 -1.569 -4.242 1 98.69 71 LEU B O 1
ATOM 1746 N N . ALA B 1 72 ? 3.332 0.296 -4.449 1 98.31 72 ALA B N 1
ATOM 1747 C CA . ALA B 1 72 ? 2.656 -0.151 -5.664 1 98.31 72 ALA B CA 1
ATOM 1748 C C . ALA B 1 72 ? 3.66 -0.437 -6.777 1 98.31 72 ALA B C 1
ATOM 1750 O O . ALA B 1 72 ? 3.578 -1.47 -7.445 1 98.31 72 ALA B O 1
ATOM 1751 N N . LEU B 1 73 ? 4.57 0.467 -6.984 1 98.62 73 LEU B N 1
ATOM 1752 C CA . LEU B 1 73 ? 5.582 0.303 -8.023 1 98.62 73 LEU B CA 1
ATOM 1753 C C . LEU B 1 73 ? 6.492 -0.88 -7.711 1 98.62 73 LEU B C 1
ATOM 1755 O O . LEU B 1 73 ? 6.863 -1.639 -8.609 1 98.62 73 LEU B O 1
ATOM 1759 N N . ALA B 1 74 ? 6.852 -1.031 -6.457 1 98.69 74 ALA B N 1
ATOM 1760 C CA . ALA B 1 74 ? 7.68 -2.156 -6.031 1 98.69 74 ALA B CA 1
ATOM 1761 C C . ALA B 1 74 ? 6.996 -3.486 -6.328 1 98.69 74 ALA B C 1
ATOM 1763 O O . ALA B 1 74 ? 7.621 -4.41 -6.855 1 98.69 74 ALA B O 1
ATOM 1764 N N . GLU B 1 75 ? 5.754 -3.553 -6.012 1 97.81 75 GLU B N 1
ATOM 1765 C CA . GLU B 1 75 ? 5.012 -4.777 -6.293 1 97.81 75 GLU B CA 1
ATOM 1766 C C . GLU B 1 75 ? 4.93 -5.043 -7.793 1 97.81 75 GLU B C 1
ATOM 1768 O O . GLU B 1 75 ? 4.992 -6.195 -8.227 1 97.81 75 GLU B O 1
ATOM 1773 N N . GLY B 1 76 ? 4.727 -3.963 -8.539 1 97.5 76 GLY B N 1
ATOM 1774 C CA . GLY B 1 76 ? 4.785 -4.125 -9.984 1 97.5 76 GLY B CA 1
ATOM 1775 C C . GLY B 1 76 ? 6.086 -4.742 -10.461 1 97.5 76 GLY B C 1
ATOM 1776 O O . GLY B 1 76 ? 6.078 -5.645 -11.297 1 97.5 76 GLY B O 1
ATOM 1777 N N . LEU B 1 77 ? 7.18 -4.262 -9.984 1 98.06 77 LEU B N 1
ATOM 1778 C CA . LEU B 1 77 ? 8.492 -4.781 -10.344 1 98.06 77 LEU B CA 1
ATOM 1779 C C . LEU B 1 77 ? 8.617 -6.258 -9.984 1 98.06 77 LEU B C 1
ATOM 1781 O O . LEU B 1 77 ? 9.164 -7.047 -10.758 1 98.06 77 LEU B O 1
ATOM 1785 N N . VAL B 1 78 ? 8.109 -6.676 -8.828 1 97.88 78 VAL B N 1
ATOM 1786 C CA . VAL B 1 78 ? 8.195 -8.062 -8.375 1 97.88 78 VAL B CA 1
ATOM 1787 C C . VAL B 1 78 ? 7.379 -8.953 -9.305 1 97.88 78 VAL B C 1
ATOM 1789 O O . VAL B 1 78 ? 7.859 -10 -9.758 1 97.88 78 VAL B O 1
ATOM 1792 N N . VAL B 1 79 ? 6.199 -8.523 -9.625 1 95.38 79 VAL B N 1
ATOM 1793 C CA . VAL B 1 79 ? 5.324 -9.32 -10.477 1 95.38 79 VAL B CA 1
ATOM 1794 C C . VAL B 1 79 ? 5.949 -9.469 -11.867 1 95.38 79 VAL B C 1
ATOM 1796 O O . VAL B 1 79 ? 5.824 -10.516 -12.5 1 95.38 79 VAL B O 1
ATOM 1799 N N . GLN B 1 80 ? 6.652 -8.5 -12.289 1 95.12 80 GLN B N 1
ATOM 1800 C CA . GLN B 1 80 ? 7.25 -8.484 -13.617 1 95.12 80 GLN B CA 1
ATOM 1801 C C . GLN B 1 80 ? 8.398 -9.484 -13.719 1 95.12 80 GLN B C 1
ATOM 1803 O O . GLN B 1 80 ? 8.844 -9.812 -14.82 1 95.12 80 GLN B O 1
ATOM 1808 N N . THR B 1 81 ? 8.898 -9.977 -12.602 1 95.75 81 THR B N 1
ATOM 1809 C CA . THR B 1 81 ? 9.938 -11.008 -12.641 1 95.75 81 THR B CA 1
ATOM 1810 C C . THR B 1 81 ? 9.344 -12.352 -13.055 1 95.75 81 THR B C 1
ATOM 1812 O O . THR B 1 81 ? 10.078 -13.305 -13.328 1 95.75 81 THR B O 1
ATOM 1815 N N . ASN B 1 82 ? 8.055 -12.508 -12.992 1 93.19 82 ASN B N 1
ATOM 1816 C CA . ASN B 1 82 ? 7.301 -13.727 -13.289 1 93.19 82 ASN B CA 1
ATOM 1817 C C . ASN B 1 82 ? 7.445 -14.758 -12.18 1 93.19 82 ASN B C 1
ATOM 1819 O O . ASN B 1 82 ? 7.137 -15.938 -12.375 1 93.19 82 ASN B O 1
ATOM 1823 N N . VAL B 1 83 ? 7.914 -14.367 -11.062 1 94.94 83 VAL B N 1
ATOM 1824 C CA . VAL B 1 83 ? 8.172 -15.312 -9.977 1 94.94 83 VAL B CA 1
ATOM 1825 C C . VAL B 1 83 ? 6.867 -15.992 -9.57 1 94.94 83 VAL B C 1
ATOM 1827 O O . VAL B 1 83 ? 6.883 -17.125 -9.062 1 94.94 83 VAL B O 1
ATOM 1830 N N . MET B 1 84 ? 5.785 -15.344 -9.844 1 92.69 84 MET B N 1
ATOM 1831 C CA . MET B 1 84 ? 4.52 -15.914 -9.383 1 92.69 84 MET B CA 1
ATOM 1832 C C . MET B 1 84 ? 3.498 -15.961 -10.508 1 92.69 84 MET B C 1
ATOM 1834 O O . MET B 1 84 ? 2.291 -16.016 -10.266 1 92.69 84 MET B O 1
ATOM 1838 N N . THR B 1 85 ? 3.883 -15.797 -11.672 1 90.25 85 THR B N 1
ATOM 1839 C CA . THR B 1 85 ? 2.979 -15.844 -1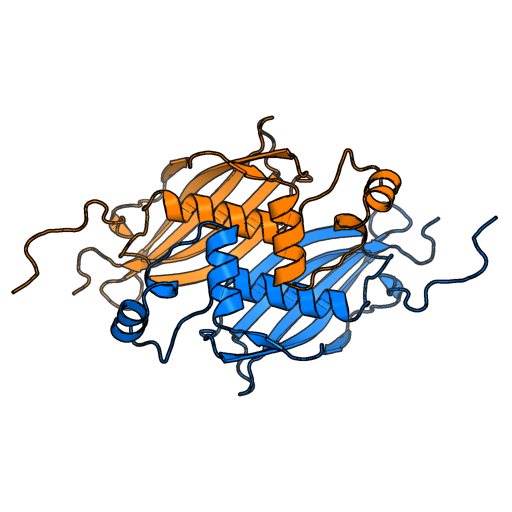2.82 1 90.25 85 THR B CA 1
ATOM 1840 C C . THR B 1 85 ? 2.287 -17.203 -12.906 1 90.25 85 THR B C 1
ATOM 1842 O O . THR B 1 85 ? 2.947 -18.234 -13.039 1 90.25 85 THR B O 1
ATOM 1845 N N . GLY B 1 86 ? 0.971 -17.141 -12.82 1 87.5 86 GLY B N 1
ATOM 1846 C CA . GLY B 1 86 ? 0.209 -18.359 -12.938 1 87.5 86 GLY B CA 1
ATOM 1847 C C . GLY B 1 86 ? 0.181 -19.172 -11.648 1 87.5 86 GLY B C 1
ATOM 1848 O O . GLY B 1 86 ? -0.542 -20.156 -11.547 1 87.5 86 GLY B O 1
ATOM 1849 N N . THR B 1 87 ? 0.99 -18.797 -10.75 1 91.69 87 THR B N 1
ATOM 1850 C CA . THR B 1 87 ? 1.064 -19.578 -9.516 1 91.69 87 THR B CA 1
ATOM 1851 C C . THR B 1 87 ? 0.558 -18.766 -8.328 1 91.69 87 THR B C 1
ATOM 1853 O O . THR B 1 87 ? 0.278 -19.312 -7.266 1 91.69 87 THR B O 1
ATOM 1856 N N . GLY B 1 88 ? 0.53 -17.453 -8.508 1 91.56 88 GLY B N 1
ATOM 1857 C CA . GLY B 1 88 ? -0.012 -16.625 -7.445 1 91.56 88 GLY B CA 1
ATOM 1858 C C . GLY B 1 88 ? -1.507 -16.797 -7.254 1 91.56 88 GLY B C 1
ATOM 1859 O O . GLY B 1 88 ? -2.275 -16.703 -8.211 1 91.56 88 GLY B O 1
ATOM 1860 N N . LEU B 1 89 ? -1.928 -17.016 -6.039 1 89.31 89 LEU B N 1
ATOM 1861 C CA . LEU B 1 89 ? -3.338 -17.25 -5.738 1 89.31 89 LEU B CA 1
ATOM 1862 C C . LEU B 1 89 ? -3.93 -16.062 -4.984 1 89.31 89 LEU B C 1
ATOM 1864 O O . LEU B 1 89 ? -5.145 -15.844 -5.016 1 89.31 89 LEU B O 1
ATOM 1868 N N . GLY B 1 90 ? -3.01 -15.359 -4.25 1 90.69 90 GLY B N 1
ATOM 1869 C CA . GLY B 1 90 ? -3.543 -14.234 -3.498 1 90.69 90 GLY B CA 1
ATOM 1870 C C . GLY B 1 90 ? -2.479 -13.477 -2.73 1 90.69 90 GLY B C 1
ATOM 1871 O O . GLY B 1 90 ? -1.417 -14.023 -2.422 1 90.69 90 GLY B O 1
ATOM 1872 N N . PHE B 1 91 ? -2.746 -12.25 -2.475 1 94 91 PHE B N 1
ATOM 1873 C CA . PHE B 1 91 ? -2.008 -11.352 -1.6 1 94 91 PHE B CA 1
ATOM 1874 C C . PHE B 1 91 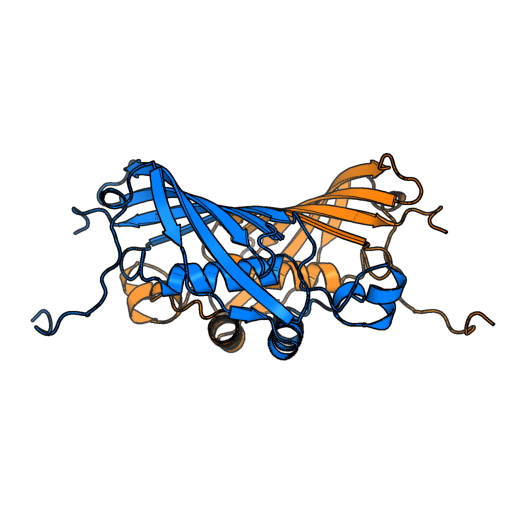? -2.773 -11.102 -0.306 1 94 91 PHE B C 1
ATOM 1876 O O . PHE B 1 91 ? -3.883 -10.562 -0.33 1 94 91 PHE B O 1
ATOM 1883 N N . LEU B 1 92 ? -2.277 -11.492 0.83 1 96 92 LEU B N 1
ATOM 1884 C CA . LEU B 1 92 ? -3.051 -11.539 2.066 1 96 92 LEU B CA 1
ATOM 1885 C C . LEU B 1 92 ? -2.805 -10.281 2.902 1 96 92 LEU B C 1
ATOM 1887 O O . LEU B 1 92 ? -3.574 -9.984 3.818 1 96 92 LEU B O 1
ATOM 1891 N N . GLY B 1 93 ? -1.712 -9.602 2.67 1 97.75 93 GLY B N 1
ATOM 1892 C CA . GLY B 1 93 ? -1.358 -8.398 3.404 1 97.75 93 GLY B CA 1
ATOM 1893 C C . GLY B 1 93 ? 0.138 -8.164 3.477 1 97.75 93 GLY B C 1
ATOM 1894 O O . GLY B 1 93 ? 0.921 -8.93 2.91 1 97.75 93 GLY B O 1
ATOM 1895 N N . ALA B 1 94 ? 0.484 -7.094 4.156 1 98.5 94 ALA B N 1
ATOM 1896 C CA . ALA B 1 94 ? 1.895 -6.766 4.352 1 98.5 94 ALA B CA 1
ATOM 1897 C C . ALA B 1 94 ? 2.068 -5.707 5.438 1 98.5 94 ALA B C 1
ATOM 1899 O O . ALA B 1 94 ? 1.162 -4.91 5.684 1 98.5 94 ALA B O 1
ATOM 1900 N N . GLN B 1 95 ? 3.195 -5.797 6.051 1 98.44 95 GLN B N 1
ATOM 1901 C CA . GLN B 1 95 ? 3.73 -4.672 6.816 1 98.44 95 GLN B CA 1
ATOM 1902 C C . GLN B 1 95 ? 4.789 -3.92 6.016 1 98.44 95 GLN B C 1
ATOM 1904 O O . GLN B 1 95 ? 5.707 -4.527 5.461 1 98.44 95 GLN B O 1
ATOM 1909 N N . PHE B 1 96 ? 4.598 -2.609 5.887 1 98.44 96 PHE B N 1
ATOM 1910 C CA . PHE B 1 96 ? 5.645 -1.855 5.207 1 98.44 96 PHE B CA 1
ATOM 1911 C C . PHE B 1 96 ? 6.055 -0.635 6.023 1 98.44 96 PHE B C 1
ATOM 1913 O O . PHE B 1 96 ? 5.23 -0.06 6.742 1 98.44 96 PHE B O 1
ATOM 1920 N N . ASP B 1 97 ? 7.305 -0.272 5.918 1 98.56 97 ASP B N 1
ATOM 1921 C CA . ASP B 1 97 ? 7.918 0.867 6.594 1 98.56 97 ASP B CA 1
ATOM 1922 C C . ASP B 1 97 ? 8.648 1.765 5.602 1 98.56 97 ASP B C 1
ATOM 1924 O O . ASP B 1 97 ? 9.445 1.283 4.793 1 98.56 97 ASP B O 1
ATOM 1928 N N . VAL B 1 98 ? 8.289 3.018 5.707 1 97.88 98 VAL B N 1
ATOM 1929 C CA . VAL B 1 98 ? 9.078 3.988 4.953 1 97.88 98 VAL B CA 1
ATOM 1930 C C . VAL B 1 98 ? 10.383 4.285 5.691 1 97.88 98 VAL B C 1
ATOM 1932 O O . VAL B 1 98 ? 10.359 4.777 6.824 1 97.88 98 VAL B O 1
ATOM 1935 N N . ARG B 1 99 ? 11.461 4.039 5.066 1 98.06 99 ARG B N 1
ATOM 1936 C CA . ARG B 1 99 ? 12.75 4.129 5.75 1 98.06 99 ARG B CA 1
ATOM 1937 C C . ARG B 1 99 ? 13.477 5.422 5.391 1 98.06 99 ARG B C 1
ATOM 1939 O O . ARG B 1 99 ? 14.117 6.039 6.242 1 98.06 99 ARG B O 1
ATOM 1946 N N . HIS B 1 100 ? 13.445 5.793 4.164 1 96.88 100 HIS B N 1
ATOM 1947 C CA . HIS B 1 100 ? 13.969 7.043 3.631 1 96.88 100 HIS B CA 1
ATOM 1948 C C . HIS B 1 100 ? 13.008 7.664 2.625 1 96.88 100 HIS B C 1
ATOM 1950 O O . HIS B 1 100 ? 12.203 6.957 2.006 1 96.88 100 HIS B O 1
ATOM 1956 N N . PRO B 1 101 ? 13.07 8.992 2.535 1 95 101 PRO B N 1
ATOM 1957 C CA . PRO B 1 101 ? 12.211 9.602 1.522 1 95 101 PRO B CA 1
ATOM 1958 C C . PRO B 1 101 ? 12.547 9.141 0.106 1 95 101 PRO B C 1
ATOM 1960 O O . PRO B 1 101 ? 13.719 8.938 -0.223 1 95 101 PRO B O 1
ATOM 1963 N N . CYS B 1 102 ? 11.531 8.875 -0.657 1 96.5 102 CYS B N 1
ATOM 1964 C CA . CYS B 1 102 ? 11.633 8.625 -2.09 1 96.5 102 CYS B CA 1
ATOM 1965 C C . CYS B 1 102 ? 11.227 9.852 -2.895 1 96.5 102 CYS B C 1
ATOM 1967 O O . CYS B 1 102 ? 10.219 10.492 -2.586 1 96.5 102 CYS B O 1
ATOM 1969 N N . TYR B 1 103 ? 12.031 10.234 -3.912 1 96.38 103 TYR B N 1
ATOM 1970 C CA . TYR B 1 103 ? 11.773 11.453 -4.676 1 96.38 103 TYR B CA 1
ATOM 1971 C C . TYR B 1 103 ? 11.461 11.125 -6.133 1 96.38 103 TYR B C 1
ATOM 1973 O O . TYR B 1 103 ? 11.914 10.109 -6.656 1 96.38 103 TYR B O 1
ATOM 1981 N N . VAL B 1 104 ? 10.594 12.023 -6.691 1 96.5 104 VAL B N 1
ATOM 1982 C CA . VAL B 1 104 ? 10.5 11.992 -8.148 1 96.5 104 VAL B CA 1
ATOM 1983 C C . VAL B 1 104 ? 11.898 12.07 -8.758 1 96.5 104 VAL B C 1
ATOM 1985 O O . VAL B 1 104 ? 12.711 12.906 -8.359 1 96.5 104 VAL B O 1
ATOM 1988 N N . GLY B 1 105 ? 12.18 11.156 -9.688 1 97.5 105 GLY B N 1
ATOM 1989 C CA . GLY B 1 105 ? 13.508 11.086 -10.289 1 97.5 105 GLY B CA 1
ATOM 1990 C C . GLY B 1 105 ? 14.344 9.945 -9.75 1 97.5 105 GLY B C 1
ATOM 1991 O O . GLY B 1 105 ? 15.336 9.547 -10.359 1 97.5 105 GLY B O 1
ATOM 1992 N N . ASP B 1 106 ? 13.992 9.391 -8.602 1 98 106 ASP B N 1
ATOM 1993 C CA . ASP B 1 106 ? 14.711 8.234 -8.062 1 98 106 ASP B CA 1
ATOM 1994 C C . ASP B 1 106 ? 14.516 7.008 -8.953 1 98 106 ASP B C 1
ATOM 1996 O O . ASP B 1 106 ? 13.43 6.793 -9.492 1 98 106 ASP B O 1
ATOM 2000 N N . THR B 1 107 ? 15.555 6.211 -9.094 1 98.81 107 THR B N 1
ATOM 2001 C CA . THR B 1 107 ? 15.477 4.887 -9.703 1 98.81 107 THR B CA 1
ATOM 2002 C C . THR B 1 107 ? 15.469 3.799 -8.641 1 98.81 107 THR B C 1
ATOM 2004 O O . THR B 1 107 ? 16.359 3.74 -7.793 1 98.81 107 THR B O 1
ATOM 2007 N N . ILE B 1 108 ? 14.391 2.914 -8.703 1 98.81 108 ILE B N 1
ATOM 2008 C CA . ILE B 1 108 ? 14.266 1.959 -7.605 1 98.81 108 ILE B CA 1
ATOM 2009 C C . ILE B 1 108 ? 14.32 0.535 -8.148 1 98.81 108 ILE B C 1
ATOM 2011 O O . ILE B 1 108 ? 13.992 0.297 -9.32 1 98.81 108 ILE B O 1
ATOM 2015 N N . GLU B 1 109 ? 14.789 -0.38 -7.375 1 98.88 109 GLU B N 1
ATOM 2016 C CA . GLU B 1 109 ? 14.711 -1.827 -7.547 1 98.88 109 GLU B CA 1
ATOM 2017 C C . GLU B 1 109 ? 14.352 -2.52 -6.234 1 98.88 109 GLU B C 1
ATOM 2019 O O . GLU B 1 109 ? 14.422 -1.912 -5.168 1 98.88 109 GLU B O 1
ATOM 2024 N N . VAL B 1 110 ? 13.93 -3.75 -6.332 1 98.88 110 VAL B N 1
ATOM 2025 C CA . VAL B 1 110 ? 13.539 -4.5 -5.145 1 98.88 110 VAL B CA 1
ATOM 2026 C C . VAL B 1 110 ? 14.438 -5.719 -4.98 1 98.88 110 VAL B C 1
ATOM 2028 O O . VAL B 1 110 ? 14.672 -6.465 -5.934 1 98.88 110 VAL B O 1
ATOM 2031 N N . VAL B 1 111 ? 14.992 -5.859 -3.832 1 98.94 111 VAL B N 1
ATOM 2032 C CA . VAL B 1 111 ? 15.664 -7.094 -3.439 1 98.94 111 VAL B CA 1
ATOM 2033 C C . VAL B 1 111 ? 14.75 -7.918 -2.539 1 98.94 111 VAL B C 1
ATOM 2035 O O . VAL B 1 111 ? 14.305 -7.441 -1.494 1 98.94 111 VAL B O 1
ATOM 2038 N N . VAL B 1 112 ? 14.547 -9.172 -2.955 1 98.81 112 VAL B N 1
ATOM 2039 C CA . VAL B 1 112 ? 13.547 -10.023 -2.312 1 98.81 112 VAL B CA 1
ATOM 2040 C C . VAL B 1 112 ? 14.227 -11.234 -1.682 1 98.81 112 VAL B C 1
ATOM 2042 O O . VAL B 1 112 ? 15.102 -11.852 -2.297 1 98.81 112 VAL B O 1
ATOM 2045 N N . GLU B 1 113 ? 13.828 -11.508 -0.442 1 98.88 113 GLU B N 1
ATOM 2046 C CA . GLU B 1 113 ? 14.289 -12.719 0.226 1 98.88 113 GLU B CA 1
ATOM 2047 C C . GLU B 1 113 ? 13.125 -13.469 0.866 1 98.88 113 GLU B C 1
ATOM 2049 O O . GLU B 1 113 ? 12.352 -12.891 1.632 1 98.88 113 GLU B O 1
ATOM 2054 N N . VAL B 1 114 ? 13.023 -14.773 0.599 1 98.88 114 VAL B N 1
ATOM 2055 C CA . VAL B 1 114 ? 11.969 -15.594 1.188 1 98.88 114 VAL B CA 1
ATOM 2056 C C . VAL B 1 114 ? 12.297 -15.883 2.65 1 98.88 114 VAL B C 1
ATOM 2058 O O . VAL B 1 114 ? 13.383 -16.375 2.967 1 98.88 114 VAL B O 1
ATOM 2061 N N . THR B 1 115 ? 11.367 -15.633 3.52 1 98.88 115 THR B N 1
ATOM 2062 C CA . THR B 1 115 ? 11.594 -15.82 4.949 1 98.88 115 THR B CA 1
ATOM 2063 C C . THR B 1 115 ? 10.727 -16.953 5.488 1 98.88 115 THR B C 1
ATOM 2065 O O . THR B 1 115 ? 10.984 -17.469 6.582 1 98.88 115 THR B O 1
ATOM 2068 N N . GLU B 1 116 ? 9.703 -17.281 4.809 1 98.75 116 GLU B N 1
ATOM 2069 C CA . GLU B 1 116 ? 8.844 -18.422 5.125 1 98.75 116 GLU B CA 1
ATOM 2070 C C . GLU B 1 116 ? 8.258 -19.031 3.855 1 98.75 116 GLU B C 1
ATOM 2072 O O . GLU B 1 116 ? 7.926 -18.328 2.906 1 98.75 116 GLU B O 1
ATOM 2077 N N . SER B 1 117 ? 8.188 -20.266 3.812 1 98.44 117 SER B N 1
ATOM 2078 C CA . SER B 1 117 ? 7.602 -21.047 2.729 1 98.44 117 SER B CA 1
ATOM 2079 C C . SER B 1 117 ? 7.105 -22.391 3.227 1 98.44 117 SER B C 1
ATOM 2081 O O . SER B 1 117 ? 7.906 -23.266 3.574 1 98.44 117 SER B O 1
ATOM 2083 N N . ARG B 1 118 ? 5.777 -22.516 3.209 1 97.81 118 ARG B N 1
ATOM 2084 C CA . ARG B 1 118 ? 5.211 -23.719 3.818 1 97.81 118 ARG B CA 1
ATOM 2085 C C . ARG B 1 118 ? 3.832 -24.031 3.244 1 97.81 118 ARG B C 1
ATOM 2087 O O . ARG B 1 118 ? 3.137 -23.125 2.766 1 97.81 118 ARG B O 1
ATOM 2094 N N . PRO B 1 119 ? 3.385 -25.281 3.365 1 96.12 119 PRO B N 1
ATOM 2095 C CA . PRO B 1 119 ? 2.02 -25.609 2.949 1 96.12 119 PRO B CA 1
ATOM 2096 C C . PRO B 1 119 ? 0.959 -25.031 3.881 1 96.12 119 PRO B C 1
ATOM 2098 O O . PRO B 1 119 ? 1.229 -24.797 5.062 1 96.12 119 PRO B O 1
ATOM 2101 N N . THR B 1 120 ? -0.146 -24.781 3.256 1 95.5 120 THR B N 1
ATOM 2102 C CA . THR B 1 120 ? -1.304 -24.484 4.09 1 95.5 120 THR B CA 1
ATOM 2103 C C . THR B 1 120 ? -2.049 -25.766 4.461 1 95.5 120 THR B C 1
ATOM 2105 O O . THR B 1 120 ? -1.643 -26.859 4.066 1 95.5 120 THR B O 1
ATOM 2108 N N . SER B 1 121 ? -3.09 -25.609 5.312 1 93.94 121 SER B N 1
ATOM 2109 C CA . SER B 1 121 ? -3.906 -26.766 5.664 1 93.94 121 SER B CA 1
ATOM 2110 C C . SER B 1 121 ? -4.648 -27.312 4.449 1 93.94 121 SER B C 1
ATOM 2112 O O . SER B 1 121 ? -4.93 -28.516 4.375 1 93.94 121 SER B O 1
ATOM 2114 N N . LYS B 1 122 ? -5 -26.453 3.529 1 91.19 122 LYS B N 1
ATOM 2115 C CA . LYS B 1 122 ? -5.602 -26.891 2.271 1 91.19 122 LYS B CA 1
ATOM 2116 C C . LYS B 1 122 ? -4.539 -27.406 1.302 1 91.19 122 LYS B C 1
ATOM 2118 O O . LYS B 1 122 ? -3.523 -26.734 1.08 1 91.19 122 LYS B O 1
ATOM 2123 N N . PRO B 1 123 ? -4.832 -28.484 0.734 1 89.25 123 PRO B N 1
ATOM 2124 C CA . PRO B 1 123 ? -3.809 -29.047 -0.146 1 89.25 123 PRO B CA 1
ATOM 2125 C C . PRO B 1 123 ? -3.609 -28.234 -1.424 1 89.25 123 PRO B C 1
ATOM 2127 O O . PRO B 1 123 ? -4.5 -27.484 -1.827 1 89.25 123 PRO B O 1
ATOM 2130 N N . GLY B 1 124 ? -2.426 -28.328 -2.018 1 92.5 124 GLY B N 1
ATOM 2131 C CA . GLY B 1 124 ? -2.141 -27.766 -3.328 1 92.5 124 GLY B CA 1
ATOM 2132 C C . GLY B 1 124 ? -1.767 -26.297 -3.279 1 92.5 124 GLY B C 1
ATOM 2133 O O . GLY B 1 124 ? -1.704 -25.641 -4.316 1 92.5 124 GLY B O 1
ATOM 2134 N N . ARG B 1 125 ? -1.626 -25.797 -2.059 1 94.75 125 ARG B N 1
ATOM 2135 C CA . ARG B 1 125 ? -1.234 -24.406 -1.948 1 94.75 125 ARG B CA 1
ATOM 2136 C C . ARG B 1 125 ? -0.329 -24.172 -0.742 1 94.75 125 ARG B C 1
ATOM 2138 O O . ARG B 1 125 ? -0.244 -25.031 0.143 1 94.75 125 ARG B O 1
ATOM 2145 N N . GLY B 1 126 ? 0.424 -23.109 -0.79 1 97 126 GLY B N 1
ATOM 2146 C CA . GLY B 1 126 ? 1.339 -22.75 0.284 1 97 126 GLY B CA 1
ATOM 2147 C C . GLY B 1 126 ? 1.433 -21.266 0.523 1 97 126 GLY B C 1
ATOM 2148 O O . GLY B 1 126 ? 0.946 -20.469 -0.283 1 97 126 GLY B O 1
ATOM 2149 N N . LEU B 1 127 ? 1.935 -20.984 1.664 1 98 127 LEU B N 1
ATOM 2150 C CA . LEU B 1 127 ? 2.184 -19.609 2.08 1 98 127 LEU B CA 1
ATOM 2151 C C . LEU B 1 127 ? 3.65 -19.234 1.893 1 98 127 LEU B C 1
ATOM 2153 O O . LEU B 1 127 ? 4.539 -20 2.295 1 98 127 LEU B O 1
ATOM 2157 N N . VAL B 1 128 ? 3.842 -18.109 1.259 1 98.5 128 VAL B N 1
ATOM 2158 C CA . VAL B 1 128 ? 5.191 -17.578 1.08 1 98.5 128 VAL B CA 1
ATOM 2159 C C . VAL B 1 128 ? 5.277 -16.172 1.672 1 98.5 128 VAL B C 1
ATOM 2161 O O . VAL B 1 128 ? 4.496 -15.289 1.309 1 98.5 128 VAL B O 1
ATOM 2164 N N . LYS B 1 129 ? 6.195 -15.977 2.641 1 98.75 129 LYS B N 1
ATOM 2165 C CA . LYS B 1 129 ? 6.527 -14.656 3.16 1 98.75 129 LYS B CA 1
ATOM 2166 C C . LYS B 1 129 ? 7.898 -14.203 2.664 1 98.75 129 LYS B C 1
ATOM 2168 O O . LYS B 1 129 ? 8.828 -15 2.582 1 98.75 129 LYS B O 1
ATOM 2173 N N . THR B 1 130 ? 7.984 -12.992 2.357 1 98.81 130 THR B N 1
ATOM 2174 C CA . THR B 1 130 ? 9.266 -12.461 1.903 1 98.81 130 THR B CA 1
ATOM 2175 C C . THR B 1 130 ? 9.617 -11.18 2.645 1 98.81 130 THR B C 1
ATOM 2177 O O . THR B 1 130 ? 8.734 -10.5 3.174 1 98.81 130 THR B O 1
ATOM 2180 N N . HIS B 1 131 ? 10.883 -10.922 2.779 1 98.88 131 HIS B N 1
ATOM 2181 C CA . HIS B 1 131 ? 11.453 -9.633 3.154 1 98.88 131 HIS B CA 1
ATOM 2182 C C . HIS B 1 131 ? 11.898 -8.852 1.924 1 98.88 131 HIS B C 1
ATOM 2184 O O . HIS B 1 131 ? 12.883 -9.219 1.274 1 98.88 131 HIS B O 1
ATOM 2190 N N . ASN B 1 132 ? 11.188 -7.805 1.609 1 98.94 132 ASN B N 1
ATOM 2191 C CA . ASN B 1 132 ? 11.461 -7.004 0.422 1 98.94 132 ASN B CA 1
ATOM 2192 C C . ASN B 1 132 ? 12.062 -5.648 0.785 1 98.94 132 ASN B C 1
ATOM 2194 O O . ASN B 1 132 ? 11.5 -4.91 1.594 1 98.94 132 ASN B O 1
ATOM 2198 N N . ARG B 1 133 ? 13.18 -5.34 0.224 1 98.94 133 ARG B N 1
ATOM 2199 C CA . ARG B 1 133 ? 13.836 -4.047 0.387 1 98.94 133 ARG B CA 1
ATOM 2200 C C . ARG B 1 133 ? 13.844 -3.27 -0.925 1 98.94 133 ARG B C 1
ATOM 2202 O O . ARG B 1 133 ? 14.375 -3.748 -1.932 1 98.94 133 ARG B O 1
ATOM 2209 N N . VAL B 1 134 ? 13.242 -2.107 -0.915 1 98.94 134 VAL B N 1
ATOM 2210 C CA . VAL B 1 134 ? 13.234 -1.219 -2.074 1 98.94 134 VAL B CA 1
ATOM 2211 C C . VAL B 1 134 ? 14.422 -0.256 -1.99 1 98.94 134 VAL B C 1
ATOM 2213 O O . VAL B 1 134 ? 14.469 0.596 -1.099 1 98.94 134 VAL B O 1
ATOM 2216 N N . LEU B 1 135 ? 15.281 -0.374 -2.941 1 98.88 135 LEU B N 1
ATOM 2217 C CA . LEU B 1 135 ? 16.5 0.435 -2.955 1 98.88 135 LEU B CA 1
ATOM 2218 C C . LEU B 1 135 ? 16.406 1.521 -4.02 1 98.88 135 LEU B C 1
ATOM 2220 O O . LEU B 1 135 ? 15.883 1.289 -5.113 1 98.88 135 LEU B O 1
ATOM 2224 N N . ASN B 1 136 ? 16.953 2.721 -3.689 1 98.44 136 ASN B N 1
ATOM 2225 C CA . ASN B 1 136 ? 17.109 3.732 -4.727 1 98.44 136 ASN B CA 1
ATOM 2226 C C . ASN B 1 136 ? 18.484 3.666 -5.371 1 98.44 136 ASN B C 1
ATOM 2228 O O . ASN B 1 136 ? 19.266 2.75 -5.094 1 98.44 136 ASN B O 1
ATOM 2232 N N . GLN B 1 137 ? 18.812 4.621 -6.277 1 98.25 137 GLN B N 1
ATOM 2233 C CA . GLN B 1 137 ? 20.047 4.598 -7.074 1 98.25 137 GLN B CA 1
ATOM 2234 C C . GLN B 1 137 ? 21.281 4.781 -6.191 1 98.25 137 GLN B C 1
ATOM 2236 O O . GLN B 1 137 ? 22.391 4.504 -6.621 1 98.25 137 GLN B O 1
ATOM 2241 N N . HIS B 1 138 ? 21.109 5.203 -5.016 1 97.69 138 HIS B N 1
ATOM 2242 C CA . HIS B 1 138 ? 22.234 5.434 -4.109 1 97.69 138 HIS B CA 1
ATOM 2243 C C . HIS B 1 138 ? 22.438 4.25 -3.17 1 97.69 138 HIS B C 1
ATOM 2245 O O . HIS B 1 138 ? 23.328 4.27 -2.32 1 97.69 138 HIS B O 1
ATOM 2251 N N . GLY B 1 139 ? 21.547 3.295 -3.291 1 97.88 139 GLY B N 1
ATOM 2252 C CA . GLY B 1 139 ? 21.641 2.115 -2.445 1 97.88 139 GLY B CA 1
ATOM 2253 C C . GLY B 1 139 ? 20.906 2.264 -1.129 1 97.88 139 GLY B C 1
ATOM 2254 O O . GLY B 1 139 ? 20.953 1.374 -0.277 1 97.88 139 GLY B O 1
ATOM 2255 N N . ASP B 1 140 ? 20.188 3.387 -0.919 1 98.06 140 ASP B N 1
ATOM 2256 C CA . ASP B 1 140 ? 19.375 3.578 0.279 1 98.06 140 ASP B CA 1
ATOM 2257 C C . ASP B 1 140 ? 18.078 2.771 0.202 1 98.06 140 ASP B C 1
ATOM 2259 O O . ASP B 1 140 ? 17.453 2.703 -0.853 1 98.06 140 ASP B O 1
ATOM 2263 N N . VAL B 1 141 ? 17.703 2.105 1.33 1 98.69 141 VAL B N 1
ATOM 2264 C CA . VAL B 1 141 ? 16.406 1.46 1.421 1 98.69 141 VAL B CA 1
ATOM 2265 C C . VAL B 1 141 ? 15.32 2.512 1.664 1 98.69 141 VAL B C 1
ATOM 2267 O O . VAL B 1 141 ? 15.219 3.059 2.766 1 98.69 141 VAL B O 1
ATOM 2270 N N . VAL B 1 142 ? 14.516 2.748 0.706 1 98.56 142 VAL B N 1
ATOM 2271 C CA . VAL B 1 142 ? 13.5 3.785 0.85 1 98.56 142 VAL B CA 1
ATOM 2272 C C . VAL B 1 142 ? 12.234 3.186 1.459 1 98.56 142 VAL B C 1
ATOM 2274 O O . VAL B 1 142 ? 11.477 3.885 2.131 1 98.56 142 VAL B O 1
ATOM 2277 N N . LEU B 1 143 ? 12.023 1.965 1.204 1 98.75 143 LEU B N 1
ATOM 2278 C CA . LEU B 1 143 ? 10.875 1.245 1.742 1 98.75 143 LEU B CA 1
ATOM 2279 C C . LEU B 1 143 ? 11.211 -0.221 1.988 1 98.75 143 LEU B C 1
ATOM 2281 O O . LEU B 1 143 ? 11.914 -0.843 1.185 1 98.75 143 LEU B O 1
ATOM 2285 N N . GLU B 1 144 ? 10.75 -0.71 3.062 1 98.81 144 GLU B N 1
ATOM 2286 C CA . GLU B 1 144 ? 10.867 -2.121 3.422 1 98.81 144 GLU B CA 1
ATOM 2287 C C . GLU B 1 144 ? 9.5 -2.727 3.732 1 98.81 144 GLU B C 1
ATOM 2289 O O . GLU B 1 144 ? 8.68 -2.098 4.395 1 98.81 144 GLU B O 1
ATOM 2294 N N . TYR B 1 145 ? 9.266 -3.926 3.172 1 98.75 145 TYR B N 1
ATOM 2295 C CA . TYR B 1 145 ? 7.949 -4.492 3.465 1 98.75 145 TYR B CA 1
ATOM 2296 C C . TYR B 1 145 ? 8 -6.016 3.459 1 98.75 145 TYR B C 1
ATOM 2298 O O . TYR B 1 145 ? 8.945 -6.609 2.941 1 98.75 145 TYR B O 1
ATOM 2306 N N . HIS B 1 146 ? 7.043 -6.617 4.074 1 98.81 146 HIS B N 1
ATOM 2307 C CA . HIS B 1 146 ? 6.949 -8.055 4.312 1 98.81 146 HIS B CA 1
ATOM 2308 C C . HIS B 1 146 ? 5.594 -8.594 3.879 1 98.81 146 HIS B C 1
ATOM 2310 O O . HIS B 1 146 ? 4.711 -8.82 4.715 1 98.81 146 HIS B O 1
ATOM 2316 N N . PRO B 1 147 ? 5.508 -8.883 2.635 1 98.56 147 PRO B N 1
ATOM 2317 C CA . PRO B 1 147 ? 4.23 -9.398 2.145 1 98.56 147 PRO B CA 1
ATOM 2318 C C . PRO B 1 147 ? 4.043 -10.883 2.441 1 98.56 147 PRO B C 1
ATOM 2320 O O . PRO B 1 147 ? 5.023 -11.617 2.584 1 98.56 147 PRO B O 1
ATOM 2323 N N . VAL B 1 148 ? 2.77 -11.25 2.533 1 98.38 148 VAL B N 1
ATOM 2324 C CA . VAL B 1 148 ? 2.33 -12.633 2.666 1 98.38 148 VAL B CA 1
ATOM 2325 C C . VAL B 1 148 ? 1.497 -13.031 1.449 1 98.38 148 VAL B C 1
ATOM 2327 O O . VAL B 1 148 ? 0.486 -12.391 1.147 1 98.38 148 VAL B O 1
ATOM 2330 N N . ARG B 1 149 ? 1.948 -14.102 0.836 1 97.19 149 ARG B N 1
ATOM 2331 C CA . ARG B 1 149 ? 1.287 -14.516 -0.4 1 97.19 149 ARG B CA 1
ATOM 2332 C C . ARG B 1 149 ? 0.871 -15.977 -0.34 1 97.19 149 ARG B C 1
ATOM 2334 O O . ARG B 1 149 ? 1.56 -16.797 0.268 1 97.19 149 ARG B O 1
ATOM 2341 N N . LEU B 1 150 ? -0.297 -16.25 -0.933 1 95.56 150 LEU B N 1
ATOM 2342 C CA . LEU B 1 150 ? -0.724 -17.625 -1.207 1 95.56 150 LEU B CA 1
ATOM 2343 C C . LEU B 1 150 ? -0.329 -18.047 -2.619 1 95.56 150 LEU B C 1
ATOM 2345 O O . LEU B 1 150 ? -0.582 -17.312 -3.582 1 95.56 150 LEU B O 1
ATOM 2349 N N . GLN B 1 151 ? 0.33 -19.188 -2.729 1 95.56 151 GLN B N 1
ATOM 2350 C CA . GLN B 1 151 ? 0.804 -19.641 -4.031 1 95.56 151 GLN B CA 1
ATOM 2351 C C . GLN B 1 151 ? 0.474 -21.125 -4.25 1 95.56 151 GLN B C 1
ATOM 2353 O O . GLN B 1 151 ? 0.342 -21.875 -3.289 1 95.56 151 GLN B O 1
ATOM 2358 N N . ARG B 1 152 ? 0.438 -21.469 -5.48 1 94.5 152 ARG B N 1
ATOM 2359 C CA . ARG B 1 152 ? 0.161 -22.844 -5.863 1 94.5 152 ARG B CA 1
ATOM 2360 C C . ARG B 1 152 ? 1.331 -23.75 -5.508 1 94.5 152 ARG B C 1
ATOM 2362 O O . ARG B 1 152 ? 2.486 -23.328 -5.531 1 94.5 152 ARG B O 1
ATOM 2369 N N . GLY B 1 153 ? 0.916 -24.969 -5.191 1 94.5 153 GLY B N 1
ATOM 2370 C CA . GLY B 1 153 ? 1.919 -26 -5.027 1 94.5 153 GLY B CA 1
ATOM 2371 C C . GLY B 1 153 ? 2.094 -26.859 -6.266 1 94.5 153 GLY B C 1
ATOM 2372 O O . GLY B 1 153 ? 1.346 -26.719 -7.238 1 94.5 153 GLY B O 1
ATOM 2373 N N . LYS B 1 154 ? 3.096 -27.734 -6.203 1 90.31 154 LYS B N 1
ATOM 2374 C CA . LYS B 1 154 ? 3.389 -28.641 -7.316 1 90.31 154 LYS B CA 1
ATOM 2375 C C . LYS B 1 154 ? 2.248 -29.625 -7.543 1 90.31 154 LYS B C 1
ATOM 2377 O O . LYS B 1 154 ? 2.016 -30.062 -8.672 1 90.31 154 LYS B O 1
ATOM 2382 N N . ASP B 1 155 ? 1.564 -29.875 -6.484 1 79.44 155 ASP B N 1
ATOM 2383 C CA . ASP B 1 155 ? 0.481 -30.844 -6.578 1 79.44 155 ASP B CA 1
ATOM 2384 C C . ASP B 1 155 ? -0.849 -30.156 -6.879 1 79.44 155 ASP B C 1
ATOM 2386 O O . ASP B 1 155 ? -1.906 -30.797 -6.82 1 79.44 155 ASP B O 1
ATOM 2390 N N . SER B 1 156 ? -0.732 -28.859 -7.117 1 68.81 156 SER B N 1
ATOM 2391 C CA . SER B 1 156 ? -1.986 -28.172 -7.395 1 68.81 156 SER B CA 1
ATOM 2392 C C . SER B 1 156 ? -2.66 -28.734 -8.641 1 68.81 156 SER B C 1
ATOM 2394 O O . SER B 1 156 ? -2 -28.984 -9.648 1 68.81 156 SER B O 1
ATOM 2396 N N . PRO B 1 157 ? -3.896 -29.25 -8.523 1 62.09 157 PRO B N 1
ATOM 2397 C CA . PRO B 1 157 ? -4.566 -29.922 -9.633 1 62.09 157 PRO B CA 1
ATOM 2398 C C . PRO B 1 157 ? -4.594 -29.094 -10.914 1 62.09 157 PRO B C 1
ATOM 2400 O O . PRO B 1 157 ? -4.496 -27.859 -10.852 1 62.09 157 PRO B O 1
#

Sequence (314 aa):
MSSGVPHLAKGLTWEDQPVGFRFRTFARTITETDLVNYVALSGFCGPLFYDARKAEAAGYAGRLVPGVLTLALAEGLVVQTNVMTGTGLGFLGAQFDVRHPCYVGDTIEVVVEVTESRPTSKPGRGLVKTHNRVLNQHGDVVLEYHPVRLQRGKDSPMSSGVPHLAKGLTWEDQPVGFRFRTFARTITETDLVNYVALSGFCGPLFYDARKAEAAGYAGRLVPGVLTLALAEGLVVQTNVMTGTGLGFLGAQFDVRHPCYVGDTIEVVVEVTESRPTSKPGRGLVKTHNRVLNQHGDVVLEYHPVRLQRGKDSP

Organism: Pseudonocardia thermophila (NCBI:txid1848)

Nearest PDB structures (foldseek):
  4ffu-assembly2_K  TM=9.250E-01  e=2.004E-09  Sinorhizobium meliloti 1021
  4e3e-assembly1_A  TM=9.241E-01  e=7.590E-09  Chloroflexus aurantiacus J-10-fl
  8hgn-assembly1_A  TM=9.157E-01  e=5.005E-08  Methylorubrum extorquens CM4
  4rlj-assembly1_B  TM=8.150E-01  e=1.436E-07  Mycobacterium tuberculosis H37Rv
  5zy8-assembly1_C  TM=8.480E-01  e=3.791E-06  Mycobacterium tuberculosis H37Rv

Secondary structure (DSSP, 8-state):
---S---S--PPPSTTS-TT-EEE---EE--HHHHHHHHHHH----HHHH-HHHHHHTT-SS-B--HHHHHHHHHHHHHTTTTTTTTEEEEEEEEEEE-S--BTT-EEEEEEEEEEEEE-SSTTEEEEEEEEEEE-TTS-EEEEEEEEEEEE-TT--/---S---S--PPPSTTS-TT-EEE---EE--HHHHHHHHHHH----HHHH-HHHHHHTT-SS-B--HHHHHHHHHHHHHTTTTTTTTEEEEEEEEEEE-S--BTT-EEEEEEEEEEEEE-SSTTEEEEEEEEEEE-TTS-EEEEEEEEEEEE-TT--

Foldseek 3Di:
DPPPPDDPFAADALVRADAFRKDKFDKDAAAPVLLVVVCVVPVPDDCCQPPFVVVVVVPHPTHFDDPVSVVVVAVVRVVVVSNAPVWFDDWDDKDKDFDATDHRGWMKMKMKGWHDGDPDPDPFKIKTKIWIFIATPVRDGRMIMIIITMTGDPPRD/DPPPPDDPFAADALVRADAFDKDKFDKDAAAPVLLVVVCVVPVPDDCCQPPFVVVVVVPHPTHFDDPVSVVVVAVVRVVVVSNAPVWFDDWDDKDKDFDATDHRGWMKMKMKGWHDGDPDPDPFKIKTKIWIFIATPVRDGRMIMIIITMTGDPPRD

pLDDT: mean 93.21, std 8.97, range [38.72, 98.94]